Protein AF-A0A1R3H182-F1 (afdb_monomer_lite)

Organism: NCBI:txid93759

Radius of gyration: 32.41 Å; chains: 1; bounding box: 80×57×85 Å

Sequence (193 aa):
MAWTKLRSLFSLLNFQRMLQKRRQEREQQAESGRSREAEIGRHYIKTHGAKVAKDHMHDWIILMLLAVIEVVLFVIHPFYRFVGKDMMTDLKYPMKSNTVPIWSVPMYSVLLPICVFLFVYQRRRDVYDLHHSVLGLLFAVLITAVITDAIKNAVGRPRPDFFWRCFPDGKDVSPVLLRNCKSYMPTFKFLKP

pLDDT: mean 70.29, std 11.52, range [40.84, 92.69]

Secondary structure (DSSP, 8-state):
--HHHHHHHHHHHHHHHHHHHHHHHHHHHHHHHHHHHHHHHHHHHHHHHHHHHHHTHHHHHHHHHHHHHHHHHHHSPPP-----GGGSGGG----PPPSS-TTHHHHHHHHHHHHHHHHHHHHH--HHHHHHHHHHHHHHHHHHHHHHHHHHHHH-PPPTTHHHHH-TT-----TTHHHHHHHHHHHHHTT--

Foldseek 3Di:
DVVVVVVVVVVVVVVVVVVVVVVVVVVVVVVVVVVVVVVVLVVCCPPVVVVVCVVCVVLVVVLVVLVVLLVVLLPDAADDDDDDPVNVVQLQPDDDDDPDDLVVVVVCVVVVVVVVLVVVCVVPVDVVVSVVSVSVVSVVVSVVSSVVSVCCRHVVDDHSPLCCVQCVPPDPDDPVSVVSSSVCRSVCVSVDD

InterPro domains:
  IPR000326 Phosphatidic acid phosphatase type 2/haloperoxidase [PF01569] (134-173)
  IPR036938 Phosphatidic acid phosphatase type 2/haloperoxidase superfamily [SSF48317] (55-171)
  IPR043216 Phosphatidic acid phosphatases-like [PTHR10165] (46-181)

Structure (mmCIF, N/CA/C/O backbone):
data_AF-A0A1R3H182-F1
#
_entry.id   AF-A0A1R3H182-F1
#
loop_
_atom_site.group_PDB
_atom_site.id
_atom_site.type_symbol
_atom_site.label_atom_id
_atom_site.label_alt_id
_atom_site.label_comp_id
_atom_site.label_asym_id
_atom_site.label_entity_id
_atom_site.label_seq_id
_atom_site.pdbx_PDB_ins_code
_atom_site.Cartn_x
_atom_site.Cartn_y
_atom_site.Cartn_z
_atom_site.occupancy
_atom_site.B_iso_or_equiv
_atom_site.auth_seq_id
_atom_site.auth_comp_id
_atom_site.auth_asym_id
_atom_site.auth_atom_id
_atom_site.pdbx_PDB_model_num
ATOM 1 N N . MET A 1 1 ? -55.719 -42.580 48.749 1.00 52.88 1 MET A N 1
ATOM 2 C CA . MET A 1 1 ? -54.303 -42.514 48.302 1.00 52.88 1 MET A CA 1
ATOM 3 C C . MET A 1 1 ? -54.019 -41.523 47.157 1.00 52.88 1 MET A C 1
ATOM 5 O O . MET A 1 1 ? -52.866 -41.396 46.774 1.00 52.88 1 MET A O 1
ATOM 9 N N . ALA A 1 2 ? -54.995 -40.765 46.630 1.00 53.88 2 ALA A N 1
ATOM 10 C CA . ALA A 1 2 ? -54.771 -39.863 45.482 1.00 53.88 2 ALA A CA 1
ATOM 11 C C . ALA A 1 2 ? -54.199 -38.463 45.832 1.00 53.88 2 ALA A C 1
ATOM 13 O O . ALA A 1 2 ? -53.618 -37.797 44.978 1.00 53.88 2 ALA A O 1
ATOM 14 N N . TRP A 1 3 ? -54.314 -38.017 47.088 1.00 44.06 3 TRP A N 1
ATOM 15 C CA . TRP A 1 3 ? -53.999 -36.636 47.495 1.00 44.06 3 TRP A CA 1
ATOM 16 C C . TRP A 1 3 ? -52.503 -36.334 47.694 1.00 44.06 3 TRP A C 1
ATOM 18 O O . TRP A 1 3 ? -52.070 -35.198 47.506 1.00 44.06 3 TRP A O 1
ATOM 28 N N . THR A 1 4 ? -51.681 -37.337 48.008 1.00 54.91 4 THR A N 1
ATOM 29 C CA . THR A 1 4 ? -50.222 -37.168 48.142 1.00 54.91 4 THR A CA 1
ATOM 30 C C . THR A 1 4 ? -49.538 -36.998 46.783 1.00 54.91 4 THR A C 1
ATOM 32 O O . THR A 1 4 ? -48.626 -36.179 46.656 1.00 54.91 4 THR A O 1
ATOM 35 N N . LYS A 1 5 ? -50.032 -37.679 45.737 1.00 54.75 5 LYS A N 1
ATOM 36 C CA . LYS A 1 5 ? -49.560 -37.495 44.353 1.00 54.75 5 LYS A CA 1
ATOM 37 C C . LYS A 1 5 ? -49.910 -36.116 43.787 1.00 54.75 5 LYS A C 1
ATOM 39 O O . LYS A 1 5 ? -49.060 -35.514 43.138 1.00 54.75 5 LYS A O 1
ATOM 44 N N . LEU A 1 6 ? -51.104 -35.581 44.069 1.00 56.97 6 LEU A N 1
ATOM 45 C CA . LEU A 1 6 ? -51.501 -34.244 43.596 1.00 56.97 6 LEU A CA 1
ATOM 46 C C . LEU A 1 6 ? -50.641 -33.126 44.206 1.00 56.97 6 LEU A C 1
ATOM 48 O O . LEU A 1 6 ? -50.222 -32.211 43.501 1.00 56.97 6 LEU A O 1
ATOM 52 N N . ARG A 1 7 ? -50.328 -33.220 45.505 1.00 58.56 7 ARG A N 1
ATOM 53 C CA . ARG A 1 7 ? -49.491 -32.231 46.204 1.00 58.56 7 ARG A CA 1
ATOM 54 C C . ARG A 1 7 ? -48.036 -32.253 45.713 1.00 58.56 7 ARG A C 1
ATOM 56 O O . ARG A 1 7 ? -47.412 -31.201 45.592 1.00 58.56 7 ARG A O 1
ATOM 63 N N . SER A 1 8 ? -47.526 -33.439 45.370 1.00 59.59 8 SER A N 1
ATOM 64 C CA . SER A 1 8 ? -46.201 -33.632 44.760 1.00 59.59 8 SER A CA 1
ATOM 65 C C . SER A 1 8 ? -46.127 -33.073 43.330 1.00 59.59 8 SER A C 1
ATOM 67 O O . SER A 1 8 ? -45.191 -32.342 43.006 1.00 59.59 8 SER A O 1
ATOM 69 N N . LEU A 1 9 ? -47.145 -33.319 42.499 1.00 61.28 9 LEU A N 1
ATOM 70 C CA . LEU A 1 9 ? -47.241 -32.766 41.141 1.00 61.28 9 LEU A CA 1
ATOM 71 C C . LEU A 1 9 ? -47.341 -31.236 41.136 1.00 61.28 9 LEU A C 1
ATOM 73 O O . LEU A 1 9 ? -46.689 -30.584 40.325 1.00 61.28 9 LEU A O 1
ATOM 77 N N . PHE A 1 10 ? -48.096 -30.651 42.069 1.00 60.53 10 PHE A N 1
ATOM 78 C CA . PHE A 1 10 ? -48.215 -29.196 42.198 1.00 60.53 10 PHE A CA 1
ATOM 79 C C . PHE A 1 10 ? -46.894 -28.540 42.642 1.00 60.53 10 PHE A C 1
ATOM 81 O O . PHE A 1 10 ? -46.534 -27.467 42.158 1.00 60.53 10 PHE A O 1
ATOM 88 N N . SER A 1 11 ? -46.129 -29.209 43.513 1.00 62.50 11 SER A N 1
ATOM 89 C CA . SER A 1 11 ? -44.780 -28.779 43.908 1.00 62.50 11 SER A CA 1
ATOM 90 C C . SER A 1 11 ? -43.799 -28.809 42.728 1.00 62.50 11 SER A C 1
ATOM 92 O O . SER A 1 11 ? -43.078 -27.834 42.511 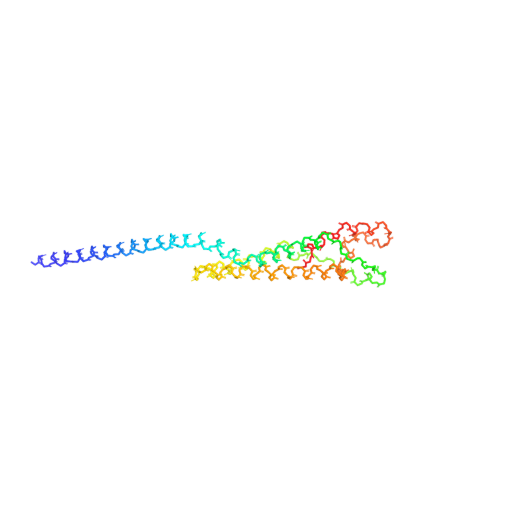1.00 62.50 11 SER A O 1
ATOM 94 N N . LEU A 1 12 ? -43.833 -29.867 41.910 1.00 68.00 12 LEU A N 1
ATOM 95 C CA . LEU A 1 12 ? -42.998 -29.993 40.712 1.00 68.00 12 LEU A CA 1
ATOM 96 C C . LEU A 1 12 ? -43.360 -28.971 39.624 1.00 68.00 12 LEU A C 1
ATOM 98 O O . LEU A 1 12 ? -42.465 -28.360 39.046 1.00 68.00 12 LEU A O 1
ATOM 102 N N . LEU A 1 13 ? -44.649 -28.720 39.385 1.00 72.38 13 LEU A N 1
ATOM 103 C CA . LEU A 1 13 ? -45.116 -27.706 38.429 1.00 72.38 13 LEU A CA 1
ATOM 104 C C . LEU A 1 13 ? -44.719 -26.284 38.846 1.00 72.38 13 LEU A C 1
ATOM 106 O O . LEU A 1 13 ? -44.250 -25.505 38.015 1.00 72.38 13 LEU A O 1
ATOM 110 N N . ASN A 1 14 ? -4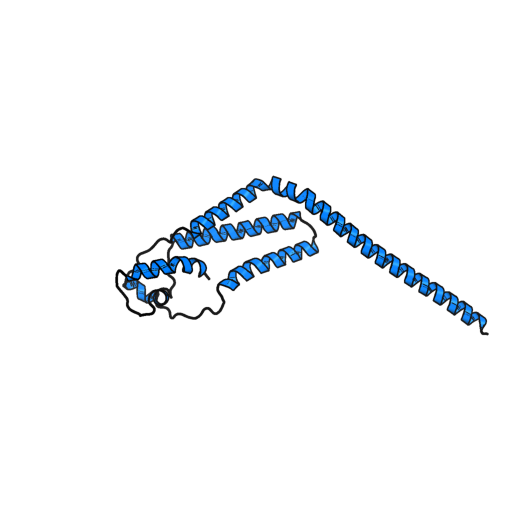4.852 -25.948 40.131 1.00 71.44 14 ASN A N 1
ATOM 111 C CA . ASN A 1 14 ? -44.409 -24.651 40.647 1.00 71.44 14 ASN A CA 1
ATOM 112 C C . ASN A 1 14 ? -42.885 -24.501 40.573 1.00 71.44 14 ASN A C 1
ATOM 114 O O . ASN A 1 14 ? -42.390 -23.425 40.235 1.00 71.44 14 ASN A O 1
ATOM 118 N N . PHE A 1 15 ? -42.138 -25.580 40.816 1.00 71.62 15 PHE A N 1
ATOM 119 C CA . PHE A 1 15 ? -40.684 -25.590 40.686 1.00 71.62 15 PHE A CA 1
ATOM 120 C C . PHE A 1 15 ? -40.229 -25.417 39.230 1.00 71.62 15 PHE A C 1
ATOM 122 O O . PHE A 1 15 ? -39.368 -24.582 38.948 1.00 71.62 15 PHE A O 1
ATOM 129 N N . GLN A 1 16 ? -40.854 -26.120 38.281 1.00 73.19 16 GLN A N 1
ATOM 130 C CA . GLN A 1 16 ? -40.550 -25.972 36.856 1.00 73.19 16 GLN A CA 1
ATOM 131 C C . GLN A 1 16 ? -40.862 -24.566 36.331 1.00 73.19 16 GLN A C 1
ATOM 133 O O . GLN A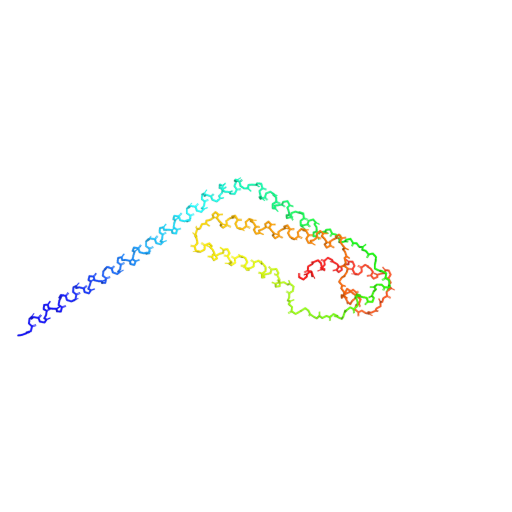 1 16 ? -40.038 -23.991 35.619 1.00 73.19 16 GLN A O 1
ATOM 138 N N . ARG A 1 17 ? -41.986 -23.961 36.742 1.00 75.12 17 ARG A N 1
ATOM 139 C CA . ARG A 1 17 ? -42.305 -22.561 36.404 1.00 75.12 17 ARG A CA 1
ATOM 140 C C . ARG A 1 17 ? -41.260 -21.590 36.941 1.00 75.12 17 ARG A C 1
ATOM 142 O O . ARG A 1 17 ? -40.877 -20.648 36.250 1.00 75.12 17 ARG A O 1
ATOM 149 N N . MET A 1 18 ? -40.760 -21.833 38.151 1.00 78.12 18 MET A N 1
ATOM 150 C CA . MET A 1 18 ? -39.725 -20.993 38.746 1.00 78.12 18 MET A CA 1
ATOM 151 C C . MET A 1 18 ? -38.394 -21.093 37.984 1.00 78.12 18 MET A C 1
ATOM 153 O O . MET A 1 18 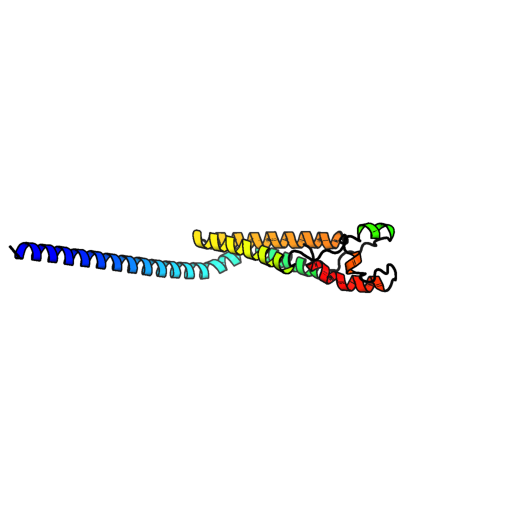? -37.720 -20.084 37.787 1.00 78.12 18 MET A O 1
ATOM 157 N N . LEU A 1 19 ? -38.030 -22.291 37.515 1.00 78.56 19 LEU A N 1
ATOM 158 C CA . LEU A 1 19 ? -36.840 -22.498 36.685 1.00 78.56 19 LEU A CA 1
ATOM 159 C C . LEU A 1 19 ? -36.970 -21.846 35.303 1.00 78.56 19 LEU A C 1
ATOM 161 O O . LEU A 1 19 ? -35.999 -21.261 34.824 1.00 78.56 19 LEU A O 1
ATOM 165 N N . GLN A 1 20 ? -38.155 -21.895 34.687 1.00 79.12 20 GLN A N 1
ATOM 166 C CA . GLN A 1 20 ? -38.413 -21.207 33.419 1.00 79.12 20 GLN A CA 1
ATOM 167 C C . GLN A 1 20 ? -38.326 -19.683 33.571 1.00 79.12 20 GLN A C 1
ATOM 169 O O . GLN A 1 20 ? -37.655 -19.034 32.770 1.00 79.12 20 GLN A O 1
ATOM 174 N N . LYS A 1 21 ? -38.890 -19.123 34.648 1.00 79.81 21 LYS A N 1
ATOM 175 C CA . LYS A 1 21 ? -38.814 -17.684 34.942 1.00 79.81 21 LYS A CA 1
ATOM 176 C C . LYS A 1 21 ? -37.368 -17.196 35.117 1.00 79.81 21 LYS A C 1
ATOM 178 O O . LYS A 1 21 ? -36.963 -16.227 34.485 1.00 79.81 21 LYS A O 1
ATOM 183 N N . ARG A 1 22 ? -36.544 -17.932 35.876 1.00 75.31 22 ARG A N 1
ATOM 184 C CA . ARG A 1 22 ? -35.112 -17.609 36.056 1.00 75.31 22 ARG A CA 1
ATOM 185 C C . ARG A 1 22 ? -34.268 -17.779 34.788 1.00 75.31 22 ARG A C 1
ATOM 187 O O . ARG A 1 22 ? -33.148 -17.269 34.739 1.00 75.31 22 ARG A O 1
ATOM 194 N N . ARG A 1 23 ? -34.723 -18.570 33.808 1.00 77.19 23 ARG A N 1
ATOM 195 C CA . ARG A 1 23 ? -34.044 -18.708 32.510 1.00 77.19 23 ARG A CA 1
ATOM 196 C C . ARG A 1 23 ? -34.328 -17.482 31.638 1.00 77.19 23 ARG A C 1
ATOM 198 O O . ARG A 1 23 ? -33.379 -16.897 31.133 1.00 77.19 23 ARG A O 1
ATOM 205 N N . GLN A 1 24 ? -35.583 -17.032 31.582 1.00 77.25 24 GLN A N 1
ATOM 206 C CA . GLN A 1 24 ? -35.968 -15.810 30.865 1.00 77.25 24 GLN A CA 1
ATOM 207 C C . GLN A 1 24 ? -35.313 -14.549 31.445 1.00 77.25 24 GLN A C 1
ATOM 209 O O . GLN A 1 24 ? -34.801 -13.731 30.691 1.00 77.25 24 GLN A O 1
ATOM 214 N N . GLU A 1 25 ? -35.251 -14.413 32.774 1.00 77.00 25 GLU A N 1
ATOM 215 C CA . GLU A 1 25 ? -34.571 -13.280 33.425 1.00 77.00 25 GLU A CA 1
ATOM 216 C C . GLU A 1 25 ? -33.072 -13.232 33.077 1.00 77.00 25 GLU A C 1
ATOM 218 O O . GLU A 1 25 ? -32.522 -12.156 32.844 1.00 77.00 25 GLU A O 1
ATOM 223 N N . ARG A 1 26 ? -32.417 -14.399 32.962 1.00 70.94 26 ARG A N 1
ATOM 224 C CA . ARG A 1 26 ? -31.012 -14.501 32.539 1.00 70.94 26 ARG A CA 1
ATOM 225 C C . ARG A 1 26 ? -30.810 -14.189 31.058 1.00 70.94 26 ARG A C 1
ATOM 227 O O . ARG A 1 26 ? -29.826 -13.539 30.721 1.00 70.94 26 ARG A O 1
ATOM 234 N N . GLU A 1 27 ? -31.720 -14.626 30.190 1.00 71.69 27 GLU A N 1
ATOM 235 C CA . GLU A 1 27 ? -31.689 -14.310 28.755 1.00 71.69 27 GLU A CA 1
ATOM 236 C C . GLU A 1 27 ? -31.899 -12.804 28.520 1.00 71.69 27 GLU A C 1
ATOM 238 O O . GLU A 1 27 ? -31.108 -12.181 27.815 1.00 71.69 27 GLU A O 1
ATOM 243 N N . GLN A 1 28 ? -32.860 -12.185 29.215 1.00 69.06 28 GLN A N 1
ATOM 244 C CA . GLN A 1 28 ? -33.097 -10.738 29.157 1.00 69.06 28 GLN A CA 1
ATOM 245 C C . GLN A 1 28 ? -31.934 -9.923 29.740 1.00 69.06 28 GLN A C 1
ATOM 247 O O . GLN A 1 28 ? -31.563 -8.892 29.178 1.00 69.06 28 GLN A O 1
ATOM 252 N N . GLN A 1 29 ? -31.310 -10.375 30.835 1.00 70.62 29 GLN A N 1
ATOM 253 C CA . GLN A 1 29 ? -30.104 -9.729 31.369 1.00 70.62 29 GLN A CA 1
ATOM 254 C C . GLN A 1 29 ? -28.909 -9.850 30.420 1.00 70.62 29 GLN A C 1
ATOM 256 O O . GLN A 1 29 ? -28.164 -8.882 30.267 1.00 70.62 29 GLN A O 1
ATOM 261 N N . ALA A 1 30 ? -28.735 -10.996 29.757 1.00 68.38 30 ALA A N 1
ATOM 262 C CA . ALA A 1 30 ? -27.674 -11.183 28.773 1.00 68.38 30 ALA A CA 1
ATOM 263 C C . ALA A 1 30 ? -27.875 -10.290 27.535 1.00 68.38 30 ALA A C 1
ATOM 265 O O . ALA A 1 30 ? -26.916 -9.701 27.032 1.00 68.38 30 ALA A O 1
ATOM 266 N N . GLU A 1 31 ? -29.116 -10.138 27.070 1.00 66.19 31 GLU A N 1
ATOM 267 C CA . GLU A 1 31 ? -29.457 -9.310 25.910 1.00 66.19 31 GLU A CA 1
ATOM 268 C C . GLU A 1 31 ? -29.392 -7.803 26.220 1.00 66.19 31 GLU A C 1
ATOM 270 O O . GLU A 1 31 ? -28.842 -7.021 25.436 1.00 66.19 31 GLU A O 1
ATOM 275 N N . SER A 1 32 ? -29.844 -7.392 27.411 1.00 69.06 32 SER A N 1
ATOM 276 C CA . SER A 1 32 ? -29.708 -6.018 27.913 1.00 69.06 32 SER A CA 1
ATOM 277 C C . SER A 1 32 ? -28.241 -5.634 28.150 1.00 69.06 32 SER A C 1
ATOM 279 O O . SER A 1 32 ? -27.817 -4.543 27.761 1.00 69.06 32 SER A O 1
ATOM 281 N N . GLY A 1 33 ? -27.438 -6.544 28.715 1.00 66.44 33 GLY A N 1
ATOM 282 C CA . GLY A 1 33 ? -25.997 -6.358 28.902 1.00 66.44 33 GLY A CA 1
ATOM 283 C C . GLY A 1 33 ? -25.253 -6.191 27.577 1.00 66.44 33 GLY A C 1
ATOM 284 O O . GLY A 1 33 ? -24.497 -5.235 27.416 1.00 66.44 33 GLY A O 1
ATOM 285 N N . ARG A 1 34 ? -25.544 -7.049 26.589 1.00 66.69 34 ARG A N 1
ATOM 286 C CA . ARG A 1 34 ? -24.949 -6.979 25.244 1.00 66.69 34 ARG A CA 1
ATOM 287 C C . ARG A 1 34 ? -25.328 -5.691 24.503 1.00 66.69 34 ARG A C 1
ATOM 289 O O . ARG A 1 34 ? -24.482 -5.108 23.827 1.00 66.69 34 ARG A O 1
ATOM 296 N N . SER A 1 35 ? -26.570 -5.227 24.650 1.00 61.91 35 SER A N 1
ATOM 297 C CA . SER A 1 35 ? -27.042 -3.977 24.038 1.00 61.91 35 SER A CA 1
ATOM 298 C C . SER A 1 35 ? -26.361 -2.746 24.648 1.00 61.91 35 SER A C 1
ATOM 300 O O . SER A 1 35 ? -25.917 -1.865 23.911 1.00 61.91 35 SER A O 1
ATOM 302 N N . ARG A 1 36 ? -26.192 -2.724 25.978 1.00 66.62 36 ARG A N 1
ATOM 303 C CA . ARG A 1 36 ? -25.476 -1.659 26.699 1.00 66.62 36 ARG A CA 1
ATOM 304 C C . ARG A 1 36 ? -23.978 -1.644 26.392 1.00 66.62 36 ARG A C 1
ATOM 306 O O . ARG A 1 36 ? -23.437 -0.574 26.139 1.00 66.62 36 ARG A O 1
ATOM 313 N N . GLU A 1 37 ? -23.312 -2.799 26.336 1.00 65.94 37 GLU A N 1
ATOM 314 C CA . GLU A 1 37 ? -21.910 -2.891 25.889 1.00 65.94 37 GLU A CA 1
ATOM 315 C C . GLU A 1 37 ? -21.728 -2.354 24.461 1.00 65.94 37 GLU A C 1
ATOM 317 O O . GLU A 1 37 ? -20.781 -1.615 24.193 1.00 65.94 37 GLU A O 1
ATOM 322 N N . ALA A 1 38 ? -22.641 -2.687 23.541 1.00 62.00 38 ALA A N 1
ATOM 323 C CA . ALA A 1 38 ? -22.585 -2.208 22.160 1.00 62.00 38 ALA A CA 1
ATOM 324 C C . ALA A 1 38 ? -22.833 -0.692 22.046 1.00 62.00 38 ALA A C 1
ATOM 326 O O . ALA A 1 38 ? -22.275 -0.024 21.174 1.00 62.00 38 ALA A O 1
ATOM 327 N N . GLU A 1 39 ? -23.674 -0.126 22.909 1.00 61.50 39 GLU A N 1
ATOM 328 C CA . GLU A 1 39 ? -23.928 1.314 22.977 1.00 61.50 39 GLU A CA 1
ATOM 329 C C . GLU A 1 39 ? -22.739 2.085 23.569 1.00 61.50 39 GLU A C 1
ATOM 331 O O . GLU A 1 39 ? -22.267 3.046 22.956 1.00 61.50 39 GLU A O 1
ATOM 336 N N . ILE A 1 40 ? -22.179 1.602 24.684 1.00 64.25 40 ILE A N 1
ATOM 337 C CA . ILE A 1 40 ? -20.988 2.174 25.330 1.00 64.25 40 ILE A CA 1
ATOM 338 C C . ILE A 1 40 ? -19.782 2.107 24.385 1.00 64.25 40 ILE A C 1
ATOM 340 O O . ILE A 1 40 ? -19.091 3.110 24.200 1.00 64.25 40 ILE A O 1
ATOM 344 N N . GLY A 1 41 ? -19.573 0.971 23.711 1.00 59.94 41 GLY A N 1
ATOM 345 C CA . GLY A 1 41 ? -18.519 0.814 22.709 1.00 59.94 41 GLY A CA 1
ATOM 346 C C . GLY A 1 41 ? -18.651 1.816 21.559 1.00 59.94 41 GLY A C 1
ATOM 347 O O . GLY A 1 41 ? -17.680 2.485 21.212 1.00 59.94 41 GLY A O 1
ATOM 348 N N . ARG A 1 42 ? -19.859 2.008 21.009 1.00 57.69 42 ARG A N 1
ATOM 349 C CA . ARG A 1 42 ? -20.108 2.987 19.931 1.00 57.69 42 ARG A CA 1
ATOM 350 C C . ARG A 1 42 ? -19.840 4.432 20.357 1.00 57.69 42 ARG A C 1
ATOM 352 O O . ARG A 1 42 ? -19.279 5.194 19.568 1.00 57.69 42 ARG A O 1
ATOM 359 N N . HIS A 1 43 ? -20.221 4.814 21.577 1.00 55.56 43 HIS A N 1
ATOM 360 C CA . HIS A 1 43 ? -20.009 6.173 22.083 1.00 55.56 43 HIS A CA 1
ATOM 361 C C . HIS A 1 43 ? -18.527 6.454 22.398 1.00 55.56 43 HIS A C 1
ATOM 363 O O . HIS A 1 43 ? -18.014 7.538 22.099 1.00 55.56 43 HIS A O 1
ATOM 369 N N . TYR A 1 44 ? -17.813 5.452 22.920 1.00 56.44 44 TYR A N 1
ATOM 370 C CA . TYR A 1 44 ? -16.377 5.535 23.191 1.00 56.44 44 TYR A CA 1
ATOM 371 C C . TYR A 1 44 ? -15.551 5.633 21.892 1.00 56.44 44 TYR A C 1
ATOM 373 O O . TYR A 1 44 ? -14.672 6.486 21.778 1.00 56.44 44 TYR A O 1
ATOM 381 N N . ILE A 1 45 ? -15.905 4.859 20.856 1.00 57.56 45 ILE A N 1
ATOM 382 C CA . ILE A 1 45 ? -15.251 4.888 19.531 1.00 57.56 45 ILE A CA 1
ATOM 383 C C . ILE A 1 45 ? -15.358 6.272 18.863 1.00 57.56 45 ILE A C 1
ATOM 385 O O . ILE A 1 45 ? -14.375 6.777 18.318 1.00 57.56 45 ILE A O 1
ATOM 389 N N . LYS A 1 46 ? -16.539 6.906 18.904 1.00 57.06 46 LYS A N 1
ATOM 390 C CA . LYS A 1 46 ? -16.810 8.152 18.161 1.00 57.06 46 LYS A CA 1
ATOM 391 C C . LYS A 1 46 ? -16.074 9.374 18.707 1.00 57.06 46 LYS A C 1
ATOM 393 O O . LYS A 1 46 ? -15.631 10.216 17.934 1.00 57.06 46 LYS A O 1
ATOM 398 N N . THR A 1 47 ? -15.970 9.488 20.027 1.00 55.97 47 THR A N 1
ATOM 399 C CA . THR A 1 47 ? -15.419 10.685 20.683 1.00 55.97 47 THR A CA 1
ATOM 400 C C . THR A 1 47 ? -13.903 10.608 20.867 1.00 55.97 47 THR A C 1
ATOM 402 O O . THR A 1 47 ? -13.228 11.636 20.826 1.00 55.97 47 THR A O 1
ATOM 405 N N . HIS A 1 48 ? -13.342 9.400 20.995 1.00 59.75 48 HIS A N 1
ATOM 406 C CA . HIS A 1 48 ? -11.917 9.213 21.268 1.00 59.75 48 HIS A CA 1
ATOM 407 C C . HIS A 1 48 ? -11.049 9.056 20.005 1.00 59.75 48 HIS A C 1
ATOM 409 O O . HIS A 1 48 ? -9.879 9.447 20.023 1.00 59.75 48 HIS A O 1
ATOM 415 N N . GLY A 1 49 ? -11.609 8.556 18.893 1.00 59.53 49 GLY A N 1
ATOM 416 C CA . GLY A 1 49 ? -10.873 8.351 17.635 1.00 59.53 49 GLY A CA 1
ATOM 417 C C . GLY A 1 49 ? -10.361 9.646 16.993 1.00 59.53 49 GLY A C 1
ATOM 418 O O . GLY A 1 49 ? -9.231 9.696 16.516 1.00 59.53 49 GLY A O 1
ATOM 419 N N . ALA A 1 50 ? -11.144 10.729 17.059 1.00 61.16 50 ALA A N 1
ATOM 420 C CA . ALA A 1 50 ? -10.734 12.040 16.545 1.00 61.16 50 ALA A CA 1
ATOM 421 C C . ALA A 1 50 ? -9.572 12.658 17.345 1.00 61.16 50 ALA A C 1
ATOM 423 O O . ALA A 1 50 ? -8.757 13.394 16.792 1.00 61.16 50 ALA A O 1
ATOM 424 N N . LYS A 1 51 ? -9.474 12.341 18.643 1.00 62.66 51 LYS A N 1
ATOM 425 C CA . LYS A 1 51 ? -8.400 12.822 19.522 1.00 62.66 51 LYS A CA 1
ATOM 426 C C . LYS A 1 51 ? -7.085 12.082 19.245 1.00 62.66 51 LYS A C 1
ATOM 428 O O . LYS A 1 51 ? -6.053 12.722 19.110 1.00 62.66 51 LYS A O 1
ATOM 433 N N . VAL A 1 52 ? -7.155 10.763 19.033 1.00 64.50 52 VAL A N 1
ATOM 434 C CA . VAL A 1 52 ? -6.005 9.922 18.641 1.00 64.50 52 VAL A CA 1
ATOM 435 C C . VAL A 1 52 ? -5.461 10.306 17.261 1.00 64.50 52 VAL A C 1
ATOM 437 O O . VAL A 1 52 ? -4.252 10.447 17.098 1.00 64.50 52 VAL A O 1
ATOM 440 N N . ALA A 1 53 ? -6.340 10.552 16.282 1.00 62.47 53 ALA A N 1
ATOM 441 C CA . ALA A 1 53 ? -5.923 10.995 14.949 1.00 62.47 53 ALA A CA 1
ATOM 442 C C . ALA A 1 53 ? -5.195 12.352 14.976 1.00 62.47 53 ALA A C 1
ATOM 444 O O . ALA A 1 53 ? -4.285 12.582 14.182 1.00 62.47 53 ALA A O 1
ATOM 445 N N . LYS A 1 54 ? -5.572 13.240 15.905 1.00 66.38 54 LYS A N 1
ATOM 446 C CA . LYS A 1 54 ? -4.930 14.547 16.083 1.00 66.38 54 LYS A CA 1
ATOM 447 C C . LYS A 1 54 ? -3.535 14.427 16.711 1.00 66.38 54 LYS A C 1
ATOM 449 O O . LYS A 1 54 ? -2.634 15.147 16.293 1.00 66.38 54 LYS A O 1
ATOM 454 N N . ASP A 1 55 ? -3.347 13.505 17.654 1.00 67.75 55 ASP A N 1
ATOM 455 C CA . ASP A 1 55 ? -2.042 13.266 18.289 1.00 67.75 55 ASP A CA 1
ATOM 456 C C . ASP A 1 55 ? -1.030 12.624 17.317 1.00 67.75 55 ASP A C 1
ATOM 458 O O . ASP A 1 55 ? 0.154 12.943 17.367 1.00 67.75 55 ASP A O 1
ATOM 462 N N . HIS A 1 56 ? -1.486 11.787 16.375 1.00 74.81 56 HIS A N 1
ATOM 463 C CA . HIS A 1 56 ? -0.643 11.125 15.358 1.00 74.81 56 HIS A CA 1
ATOM 464 C C . HIS A 1 56 ? -0.592 11.855 14.005 1.00 74.81 56 HIS A C 1
ATOM 466 O O . HIS A 1 56 ? -0.303 11.262 12.966 1.00 74.81 56 HIS A O 1
ATOM 472 N N . MET A 1 57 ? -0.851 13.163 13.987 1.00 76.31 57 MET A N 1
ATOM 473 C CA . MET A 1 57 ? -0.867 13.960 12.755 1.00 76.31 57 MET A CA 1
ATOM 474 C C . MET A 1 57 ? 0.442 13.852 11.945 1.00 76.31 57 MET A C 1
ATOM 476 O O . MET A 1 57 ? 0.397 13.848 10.718 1.00 76.31 57 MET A O 1
ATOM 480 N N . HIS A 1 58 ? 1.594 13.711 12.609 1.00 81.81 58 HIS A N 1
ATOM 481 C CA . HIS A 1 58 ? 2.898 13.557 11.950 1.00 81.81 58 HIS A CA 1
ATOM 482 C C . HIS A 1 58 ? 3.001 12.254 11.147 1.00 81.81 58 HIS A C 1
ATOM 484 O O . HIS A 1 58 ? 3.437 12.284 9.999 1.00 81.81 58 HIS A O 1
ATOM 490 N N . ASP A 1 59 ? 2.527 11.136 11.696 1.00 84.25 59 ASP A N 1
ATOM 491 C CA . ASP A 1 59 ? 2.563 9.837 11.016 1.00 84.25 59 ASP A CA 1
ATOM 492 C C . ASP A 1 59 ? 1.665 9.841 9.777 1.00 84.25 59 ASP A C 1
ATOM 494 O O . ASP A 1 59 ? 2.049 9.346 8.719 1.00 84.25 59 ASP A O 1
ATOM 498 N N . TRP A 1 60 ? 0.504 10.497 9.860 1.00 84.75 60 TRP A N 1
ATOM 499 C CA . TRP A 1 60 ? -0.375 10.705 8.708 1.00 84.75 60 TRP A CA 1
ATOM 500 C C . TRP A 1 60 ? 0.249 11.601 7.633 1.00 84.75 60 TRP A C 1
ATOM 502 O O . TRP A 1 60 ? 0.092 11.323 6.443 1.00 84.75 60 TRP A O 1
ATOM 512 N N . ILE A 1 61 ? 0.986 12.645 8.024 1.00 88.75 61 ILE A N 1
ATOM 513 C CA . ILE A 1 61 ? 1.734 13.491 7.082 1.00 88.75 61 ILE A CA 1
ATOM 514 C C . ILE A 1 61 ? 2.815 12.668 6.372 1.00 88.75 61 ILE A C 1
ATOM 516 O O . ILE A 1 61 ? 2.943 12.760 5.151 1.00 88.75 61 ILE A O 1
ATOM 520 N N . ILE A 1 62 ? 3.557 11.830 7.102 1.00 90.12 62 ILE A N 1
ATOM 521 C CA . ILE A 1 62 ? 4.586 10.959 6.517 1.00 90.12 62 ILE A CA 1
ATOM 522 C C . ILE A 1 62 ? 3.953 9.928 5.571 1.00 90.12 62 ILE A C 1
ATOM 524 O O . ILE A 1 62 ? 4.473 9.705 4.479 1.00 90.12 62 ILE A O 1
ATOM 528 N N . LEU A 1 63 ? 2.809 9.339 5.935 1.00 88.94 63 LEU A N 1
ATOM 529 C CA . LEU A 1 63 ? 2.065 8.422 5.063 1.00 88.94 63 LEU A CA 1
ATOM 530 C C . LEU A 1 63 ? 1.612 9.105 3.768 1.00 88.94 63 LEU A C 1
ATOM 532 O O . LEU A 1 63 ? 1.788 8.544 2.686 1.00 88.94 63 LEU A O 1
ATOM 536 N N . MET A 1 64 ? 1.079 10.325 3.859 1.00 89.88 64 MET A N 1
ATOM 537 C CA . MET A 1 64 ? 0.706 11.114 2.683 1.00 89.88 64 MET A CA 1
ATOM 538 C C . MET A 1 64 ? 1.919 11.440 1.811 1.00 89.88 64 MET A C 1
ATOM 540 O O . MET A 1 64 ? 1.841 11.324 0.590 1.00 89.88 64 MET A O 1
ATOM 544 N N . LEU A 1 65 ? 3.052 11.795 2.419 1.00 92.62 65 LEU A N 1
ATOM 545 C CA . LEU A 1 65 ? 4.294 12.055 1.696 1.00 92.62 65 LEU A CA 1
ATOM 546 C C . LEU A 1 65 ? 4.791 10.804 0.954 1.00 92.62 65 LEU A C 1
ATOM 548 O O . LEU A 1 65 ? 5.110 10.888 -0.230 1.00 92.62 65 LEU A O 1
ATOM 552 N N . LEU A 1 66 ? 4.809 9.642 1.615 1.00 91.38 66 LEU A N 1
ATOM 553 C CA . LEU A 1 66 ? 5.172 8.361 1.000 1.00 91.38 66 LEU A CA 1
ATOM 554 C C . LEU A 1 66 ? 4.241 8.008 -0.165 1.00 91.38 66 LEU A C 1
ATOM 556 O O . LEU A 1 66 ? 4.715 7.599 -1.221 1.00 91.38 66 LEU A O 1
ATOM 560 N N . ALA A 1 67 ? 2.933 8.218 -0.006 1.00 89.69 67 ALA A N 1
ATOM 561 C CA . ALA A 1 67 ? 1.962 7.985 -1.070 1.00 89.69 67 ALA A CA 1
ATOM 562 C C . ALA A 1 67 ? 2.186 8.914 -2.275 1.00 89.69 67 ALA A C 1
ATOM 564 O O . ALA A 1 67 ? 2.109 8.470 -3.419 1.00 89.69 67 ALA A O 1
ATOM 565 N N . VAL A 1 68 ? 2.511 10.191 -2.045 1.00 92.69 68 VAL A N 1
ATOM 566 C CA . VAL A 1 68 ? 2.859 11.126 -3.127 1.00 92.69 68 VAL A CA 1
ATOM 567 C C . VAL A 1 68 ? 4.129 10.676 -3.848 1.00 92.69 68 VAL A C 1
ATOM 569 O O . VAL A 1 68 ? 4.154 10.678 -5.078 1.00 92.69 68 VAL A O 1
ATOM 572 N N . ILE A 1 69 ? 5.161 10.249 -3.113 1.00 90.94 69 ILE A N 1
ATOM 573 C CA . ILE A 1 69 ? 6.394 9.710 -3.706 1.00 90.94 69 ILE A CA 1
ATOM 574 C C . ILE A 1 69 ? 6.082 8.485 -4.569 1.00 90.94 69 ILE A C 1
ATOM 576 O O . ILE A 1 69 ? 6.577 8.404 -5.690 1.00 90.94 69 ILE A O 1
ATOM 580 N N . GLU A 1 70 ? 5.231 7.576 -4.097 1.00 88.06 70 GLU A N 1
ATOM 581 C CA . GLU A 1 70 ? 4.806 6.403 -4.864 1.00 88.06 70 GLU A CA 1
ATOM 582 C C . GLU A 1 70 ? 4.099 6.800 -6.166 1.00 88.06 70 GLU A C 1
ATOM 584 O O . GLU A 1 70 ? 4.440 6.306 -7.238 1.00 88.06 70 GLU A O 1
ATOM 589 N N . VAL A 1 71 ? 3.169 7.760 -6.114 1.00 87.62 71 VAL A N 1
ATOM 590 C CA . VAL A 1 71 ? 2.485 8.272 -7.314 1.00 87.62 71 VAL A CA 1
ATOM 591 C C . VAL A 1 71 ? 3.481 8.906 -8.289 1.00 87.62 71 VAL A C 1
ATOM 593 O O . VAL A 1 71 ? 3.407 8.677 -9.497 1.00 87.62 71 VAL A O 1
ATOM 596 N N . VAL A 1 72 ? 4.451 9.668 -7.788 1.00 88.19 72 VAL A N 1
ATOM 597 C CA . VAL A 1 72 ? 5.505 10.263 -8.619 1.00 88.19 72 VAL A CA 1
ATOM 598 C C . VAL A 1 72 ? 6.373 9.172 -9.256 1.00 88.19 72 VAL A C 1
ATOM 600 O O . VAL A 1 72 ? 6.589 9.190 -10.469 1.00 88.19 72 VAL A O 1
ATOM 603 N N . LEU A 1 73 ? 6.816 8.179 -8.480 1.00 85.06 73 LEU A N 1
ATOM 604 C CA . LEU A 1 73 ? 7.576 7.025 -8.973 1.00 85.06 73 LEU A CA 1
ATOM 605 C C . LEU A 1 73 ? 6.778 6.191 -9.975 1.00 85.06 73 LEU A C 1
ATOM 607 O O . LEU A 1 73 ? 7.363 5.612 -10.897 1.00 85.06 73 LEU A O 1
ATOM 611 N N . PHE A 1 74 ? 5.457 6.151 -9.840 1.00 81.62 74 PHE A N 1
ATOM 612 C CA . PHE A 1 74 ? 4.559 5.483 -10.765 1.00 81.62 74 PHE A CA 1
ATOM 613 C C . PHE A 1 74 ? 4.491 6.209 -12.118 1.00 81.62 74 PHE A C 1
ATOM 615 O O . PHE A 1 74 ? 4.572 5.556 -13.163 1.00 81.62 74 PHE A O 1
ATOM 622 N N . VAL A 1 75 ? 4.458 7.544 -12.123 1.00 78.88 75 VAL A N 1
ATOM 623 C CA . VAL A 1 75 ? 4.430 8.358 -13.353 1.00 78.88 75 VAL A CA 1
ATOM 624 C C . VAL A 1 75 ? 5.795 8.410 -14.056 1.00 78.88 75 VAL A C 1
ATOM 626 O O . VAL A 1 75 ? 5.851 8.413 -15.286 1.00 78.88 75 VAL A O 1
ATOM 629 N N . ILE A 1 76 ? 6.908 8.405 -13.315 1.00 79.31 76 ILE A N 1
ATOM 630 C CA . ILE A 1 76 ? 8.260 8.490 -13.896 1.00 79.31 76 ILE A CA 1
ATOM 631 C C . ILE A 1 76 ? 8.575 7.257 -14.757 1.00 79.31 76 ILE A C 1
ATOM 633 O O . ILE A 1 76 ? 8.472 6.120 -14.303 1.00 79.31 76 ILE A O 1
ATOM 637 N N . HIS A 1 77 ? 9.015 7.454 -16.001 1.00 66.56 77 HIS A N 1
ATOM 638 C CA . HIS A 1 77 ? 9.467 6.347 -16.850 1.00 66.56 77 HIS A CA 1
ATOM 639 C C . HIS A 1 77 ? 10.766 5.711 -16.312 1.00 66.56 77 HIS A C 1
ATOM 641 O O . HIS A 1 77 ? 11.645 6.440 -15.852 1.00 66.56 77 HIS A O 1
ATOM 647 N N . PRO A 1 78 ? 10.916 4.373 -16.384 1.00 69.56 78 PRO A N 1
ATOM 648 C CA . PRO A 1 78 ? 12.113 3.692 -15.891 1.00 69.56 78 PRO A CA 1
ATOM 649 C C . PRO A 1 78 ? 13.366 4.126 -16.664 1.00 69.56 78 PRO A C 1
ATOM 651 O O . PRO A 1 78 ? 13.281 4.504 -17.835 1.00 69.56 78 PRO A O 1
ATOM 654 N N . PHE A 1 79 ? 14.536 4.043 -16.024 1.00 66.38 79 PHE A N 1
ATOM 655 C CA . PHE A 1 79 ? 15.811 4.335 -16.671 1.00 66.38 79 PHE A CA 1
ATOM 656 C C . PHE A 1 79 ? 16.083 3.318 -17.790 1.00 66.38 79 PHE A C 1
ATOM 658 O O . PHE A 1 79 ? 16.106 2.106 -17.565 1.00 66.38 79 PHE A O 1
ATOM 665 N N . TYR A 1 80 ? 16.275 3.810 -19.015 1.00 61.56 80 TYR A N 1
ATOM 666 C CA . TYR A 1 80 ? 16.505 2.965 -20.183 1.00 61.56 80 TYR A CA 1
ATOM 667 C C . TYR A 1 80 ? 17.994 2.648 -20.307 1.00 61.56 80 TYR A C 1
ATOM 669 O O . TYR A 1 80 ? 18.795 3.504 -20.678 1.00 61.56 80 TYR A O 1
ATOM 677 N N . ARG A 1 81 ? 18.360 1.394 -20.040 1.00 63.88 81 ARG A N 1
ATOM 678 C CA . ARG A 1 81 ? 19.680 0.861 -20.383 1.00 63.88 81 ARG A CA 1
ATOM 679 C C . ARG A 1 81 ? 19.649 0.306 -21.806 1.00 63.88 81 ARG A C 1
ATOM 681 O O . ARG A 1 81 ? 18.783 -0.502 -22.133 1.00 63.88 81 ARG A O 1
ATOM 688 N N . PHE A 1 82 ? 20.606 0.710 -22.639 1.00 60.75 82 PHE A N 1
ATOM 689 C CA . PHE A 1 82 ? 20.785 0.120 -23.966 1.00 60.75 82 PHE A CA 1
ATOM 690 C C . PHE A 1 82 ? 21.154 -1.364 -23.830 1.00 60.75 82 PHE A C 1
ATOM 692 O O . PHE A 1 82 ? 22.130 -1.710 -23.163 1.00 60.75 82 PHE A O 1
ATOM 699 N N . VAL A 1 83 ? 20.348 -2.235 -24.439 1.00 62.59 83 VAL A N 1
ATOM 700 C CA . VAL A 1 83 ? 20.603 -3.678 -24.527 1.00 62.59 83 VAL A CA 1
ATOM 701 C C . VAL A 1 83 ? 21.261 -3.944 -25.879 1.00 62.59 83 VAL A C 1
ATOM 703 O O . VAL A 1 83 ? 20.646 -3.700 -26.918 1.00 62.59 83 VAL A O 1
ATOM 706 N N . GLY A 1 84 ? 22.521 -4.383 -25.861 1.00 59.78 84 GLY A N 1
ATOM 707 C CA . GLY A 1 84 ? 23.266 -4.772 -27.060 1.00 59.78 84 GLY A CA 1
ATOM 708 C C . GLY A 1 84 ? 22.750 -6.083 -27.664 1.00 59.78 84 GLY A C 1
ATOM 709 O O . GLY A 1 84 ? 22.116 -6.885 -26.974 1.00 59.78 84 GLY A O 1
ATOM 710 N N . LYS A 1 85 ? 23.010 -6.298 -28.962 1.00 61.59 85 LYS A N 1
ATOM 711 C CA . LYS A 1 85 ? 22.606 -7.513 -29.705 1.00 61.59 85 LYS A CA 1
ATOM 712 C C . LYS A 1 85 ? 23.152 -8.805 -29.094 1.00 61.59 85 LYS A C 1
ATOM 714 O O . LYS A 1 85 ? 22.494 -9.836 -29.144 1.00 61.59 85 LYS A O 1
ATOM 719 N N . ASP A 1 86 ? 24.331 -8.722 -28.500 1.00 60.22 86 ASP A N 1
ATOM 720 C CA . ASP A 1 86 ? 25.043 -9.779 -27.788 1.00 60.22 86 ASP A CA 1
ATOM 721 C C . ASP A 1 86 ? 24.338 -10.234 -26.499 1.00 60.22 86 ASP A C 1
ATOM 723 O O . ASP A 1 86 ? 24.481 -11.387 -26.111 1.00 60.22 86 ASP A O 1
ATOM 727 N N . MET A 1 87 ? 23.516 -9.380 -25.874 1.00 60.53 87 MET A N 1
ATOM 728 C CA . MET A 1 87 ? 22.746 -9.722 -24.667 1.00 60.53 87 MET A CA 1
ATOM 729 C C . MET A 1 87 ? 21.283 -10.106 -24.955 1.00 60.53 87 MET A C 1
ATOM 731 O O . MET A 1 87 ? 20.516 -10.369 -24.028 1.00 60.53 87 MET A O 1
ATOM 735 N N . MET A 1 88 ? 20.859 -10.125 -26.227 1.00 63.94 88 MET A N 1
ATOM 736 C CA . MET A 1 88 ? 19.472 -10.448 -26.603 1.00 63.94 88 MET A CA 1
ATOM 737 C C . MET A 1 88 ? 19.161 -11.949 -26.497 1.00 63.94 88 MET A C 1
ATOM 739 O O . MET A 1 88 ? 17.996 -12.311 -26.332 1.00 63.94 88 MET A O 1
ATOM 743 N N . THR A 1 89 ? 20.173 -12.822 -26.542 1.00 64.25 89 THR A N 1
ATOM 744 C CA . THR A 1 89 ? 20.012 -14.280 -26.396 1.00 64.25 89 THR A CA 1
ATOM 745 C C . THR A 1 89 ? 19.522 -14.675 -25.003 1.00 64.25 89 THR A C 1
ATOM 747 O O . THR A 1 89 ? 18.635 -15.518 -24.891 1.00 64.25 89 THR A O 1
ATOM 750 N N . ASP A 1 90 ? 20.005 -14.000 -23.955 1.00 66.06 90 ASP A N 1
ATOM 751 C CA . ASP A 1 90 ? 19.618 -14.253 -22.557 1.00 66.06 90 ASP A CA 1
ATOM 752 C C . ASP A 1 90 ? 18.199 -13.756 -22.218 1.00 66.06 90 ASP A C 1
ATOM 754 O O . ASP A 1 90 ? 17.644 -14.087 -21.169 1.00 66.06 90 ASP A O 1
ATOM 758 N N . LEU A 1 91 ? 17.595 -12.957 -23.106 1.00 67.62 91 LEU A N 1
ATOM 759 C CA . LEU A 1 91 ? 16.272 -12.341 -22.943 1.00 67.62 91 LEU A CA 1
ATOM 760 C C . LEU A 1 91 ? 15.184 -13.006 -23.808 1.00 67.62 91 LEU A C 1
ATOM 762 O O . LEU A 1 91 ? 14.100 -12.435 -23.986 1.00 67.62 91 LEU A O 1
ATOM 766 N N . LYS A 1 92 ? 15.474 -14.193 -24.361 1.00 70.88 92 LYS A N 1
ATOM 767 C CA . LYS A 1 92 ? 14.585 -14.965 -25.245 1.00 70.88 92 LYS A CA 1
ATOM 768 C C . LYS A 1 92 ? 13.965 -16.190 -24.557 1.00 70.88 92 LYS A C 1
ATOM 770 O O . LYS A 1 92 ? 13.583 -17.142 -25.242 1.00 70.88 92 LYS A O 1
ATOM 775 N N . TYR A 1 93 ? 13.837 -16.182 -23.227 1.00 73.88 93 TYR A N 1
ATOM 776 C CA . TYR A 1 93 ? 13.158 -17.277 -22.529 1.00 73.88 93 TYR A CA 1
ATOM 777 C C . TYR A 1 93 ? 11.726 -17.461 -23.068 1.00 73.88 93 TYR A C 1
ATOM 779 O O . TYR A 1 93 ? 11.066 -16.482 -23.431 1.00 73.88 93 TYR A O 1
ATOM 787 N N . PRO A 1 94 ? 11.263 -18.716 -23.231 1.00 74.19 94 PRO A N 1
ATOM 788 C CA . PRO A 1 94 ? 9.969 -19.000 -23.838 1.00 74.19 94 PRO A CA 1
ATOM 789 C C . PRO A 1 94 ? 8.836 -18.458 -22.963 1.00 74.19 94 PRO A C 1
ATOM 791 O O . PRO A 1 94 ? 8.740 -18.799 -21.783 1.00 74.19 94 PRO A O 1
ATOM 794 N N . MET A 1 95 ? 7.942 -17.655 -23.552 1.00 66.19 95 MET A N 1
ATOM 795 C CA . MET A 1 95 ? 6.820 -17.087 -22.804 1.00 66.19 95 MET A CA 1
ATOM 796 C C . MET A 1 95 ? 5.878 -18.179 -22.316 1.00 66.19 95 MET A C 1
ATOM 798 O O . MET A 1 95 ? 5.201 -18.842 -23.101 1.00 66.19 95 MET A O 1
ATOM 802 N N . LYS A 1 96 ? 5.789 -18.310 -20.994 1.00 73.81 96 LYS A N 1
ATOM 803 C CA . LYS A 1 96 ? 4.769 -19.113 -20.330 1.00 73.81 96 LYS A CA 1
ATOM 804 C C . LYS A 1 96 ? 3.572 -18.232 -19.977 1.00 73.81 96 LYS A C 1
ATOM 806 O O . LYS A 1 96 ? 3.734 -17.082 -19.567 1.00 73.81 96 LYS A O 1
ATOM 811 N N . SER A 1 97 ? 2.364 -18.768 -20.119 1.00 69.50 97 SER A N 1
ATOM 812 C CA . SER A 1 97 ? 1.154 -18.124 -19.605 1.00 69.50 97 SER A CA 1
ATOM 813 C C . SER A 1 97 ? 1.227 -18.003 -18.080 1.00 69.50 97 SER A C 1
ATOM 815 O O . SER A 1 97 ? 1.704 -18.919 -17.409 1.00 69.50 97 SER A O 1
ATOM 817 N N . ASN A 1 98 ? 0.742 -16.890 -17.526 1.00 66.94 98 ASN A N 1
ATOM 818 C CA . ASN A 1 98 ? 0.736 -16.676 -16.079 1.00 66.94 98 ASN A CA 1
ATOM 819 C C . ASN A 1 98 ? -0.177 -17.707 -15.394 1.00 66.94 98 ASN A C 1
ATOM 821 O O . ASN A 1 98 ? -1.375 -17.739 -15.664 1.00 66.94 98 ASN A O 1
ATOM 825 N N . THR A 1 99 ? 0.381 -18.524 -14.496 1.00 75.19 99 THR A N 1
ATOM 826 C CA . THR A 1 99 ? -0.373 -19.507 -13.692 1.00 75.19 99 THR A CA 1
ATOM 827 C C . THR A 1 99 ? -1.303 -18.834 -12.677 1.00 75.19 99 THR A C 1
ATOM 829 O O . THR A 1 99 ? -2.335 -19.392 -12.320 1.00 75.19 99 THR A O 1
ATOM 832 N N . VAL A 1 100 ? -0.951 -17.627 -12.225 1.00 73.31 100 VAL A N 1
ATOM 833 C CA . VAL A 1 100 ? -1.748 -16.813 -11.299 1.00 73.31 100 VAL A CA 1
ATOM 834 C C . VAL A 1 100 ? -2.075 -15.460 -11.936 1.00 73.31 100 VAL A C 1
ATOM 836 O O . VAL A 1 100 ? -1.200 -14.856 -12.567 1.00 73.31 100 VAL A O 1
ATOM 839 N N . PRO A 1 101 ? -3.320 -14.968 -11.819 1.00 77.38 101 PRO A N 1
ATOM 840 C CA . PRO A 1 101 ? -3.689 -13.679 -12.378 1.00 77.38 101 PRO A CA 1
ATOM 841 C C . PRO A 1 101 ? -2.992 -12.556 -11.604 1.00 77.38 101 PRO A C 1
ATOM 843 O O . PRO A 1 101 ? -3.006 -12.517 -10.380 1.00 77.38 101 PRO A O 1
ATOM 846 N N . ILE A 1 102 ? -2.416 -11.593 -12.319 1.00 72.19 102 ILE A N 1
ATOM 847 C CA . ILE A 1 102 ? -1.667 -10.471 -11.720 1.00 72.19 102 ILE A CA 1
ATOM 848 C C . ILE A 1 102 ? -2.521 -9.676 -10.718 1.00 72.19 102 ILE A C 1
ATOM 850 O O . ILE A 1 102 ? -2.019 -9.190 -9.712 1.00 72.19 102 ILE A O 1
ATOM 854 N N . TRP A 1 103 ? -3.835 -9.622 -10.939 1.00 70.06 103 TRP A N 1
ATOM 855 C CA . TRP A 1 103 ? -4.793 -8.966 -10.050 1.00 70.06 103 TRP A CA 1
ATOM 856 C C . TRP A 1 103 ? -5.020 -9.696 -8.719 1.00 70.06 103 TRP A C 1
ATOM 858 O O . TRP A 1 103 ? -5.447 -9.061 -7.759 1.00 70.06 103 TRP A O 1
ATOM 868 N N . SER A 1 104 ? -4.742 -11.003 -8.616 1.00 77.62 104 SER A N 1
ATOM 869 C CA . SER A 1 104 ? -4.974 -11.730 -7.360 1.00 77.62 104 SER A CA 1
ATOM 870 C C . SER A 1 104 ? -3.930 -11.420 -6.298 1.00 77.62 104 SER A C 1
ATOM 872 O O . SER A 1 104 ? -4.241 -11.457 -5.112 1.00 77.62 104 SER A O 1
ATOM 874 N N . VAL A 1 105 ? -2.702 -11.101 -6.705 1.00 76.19 105 VAL A N 1
ATOM 875 C CA . VAL A 1 105 ? -1.597 -10.811 -5.782 1.00 76.19 105 VAL A CA 1
ATOM 876 C C . VAL A 1 105 ? -1.922 -9.626 -4.855 1.00 76.19 105 VAL A C 1
ATOM 878 O O . VAL A 1 105 ? -1.894 -9.825 -3.638 1.00 76.19 105 VAL A O 1
ATOM 881 N N . PRO A 1 106 ? -2.325 -8.438 -5.359 1.00 71.31 106 PRO A N 1
ATOM 882 C CA . PRO A 1 106 ? -2.725 -7.324 -4.498 1.00 71.31 106 PRO A CA 1
ATOM 883 C C . PRO A 1 106 ? -4.027 -7.586 -3.726 1.00 71.31 106 PRO A C 1
ATOM 885 O O . PRO A 1 106 ? -4.207 -7.062 -2.631 1.00 71.31 106 PRO A O 1
ATOM 888 N N . MET A 1 107 ? -4.936 -8.414 -4.253 1.00 75.06 107 MET A N 1
ATOM 889 C CA . MET A 1 107 ? -6.158 -8.779 -3.528 1.00 75.06 107 MET A CA 1
ATOM 890 C C . MET A 1 107 ? -5.838 -9.600 -2.276 1.00 75.06 107 MET A C 1
ATOM 892 O O . MET A 1 107 ? -6.295 -9.256 -1.190 1.00 75.06 107 MET A O 1
ATOM 896 N N . TYR A 1 108 ? -5.017 -10.649 -2.392 1.00 79.44 108 TYR A N 1
ATOM 897 C CA . TYR A 1 108 ? -4.645 -11.471 -1.239 1.00 79.44 108 TYR A CA 1
ATOM 898 C C . TYR A 1 108 ? -3.735 -10.733 -0.257 1.00 79.44 108 TYR A C 1
ATOM 900 O O . TYR A 1 108 ? -3.907 -10.905 0.949 1.00 79.44 108 TYR A O 1
ATOM 908 N N . SER A 1 109 ? -2.811 -9.896 -0.743 1.00 74.75 109 SER A N 1
ATOM 909 C CA . SER A 1 109 ? -1.898 -9.146 0.127 1.00 74.75 109 SER A CA 1
ATOM 910 C C . SER A 1 109 ? -2.614 -8.124 1.013 1.00 74.75 109 SER A C 1
ATOM 912 O O . SER A 1 109 ? -2.117 -7.825 2.093 1.00 74.75 109 SER A O 1
ATOM 914 N N . VAL A 1 110 ? -3.785 -7.630 0.599 1.00 73.31 110 VAL A N 1
ATOM 915 C CA . VAL A 1 110 ? -4.615 -6.701 1.382 1.00 73.31 110 VAL A CA 1
ATOM 916 C C . VAL A 1 110 ? -5.677 -7.442 2.199 1.00 73.31 110 VAL A C 1
ATOM 918 O O . VAL A 1 110 ? -5.900 -7.117 3.364 1.00 73.31 110 VAL A O 1
ATOM 921 N N . LEU A 1 111 ? -6.308 -8.473 1.631 1.00 79.31 111 LEU A N 1
ATOM 922 C CA . LEU A 1 111 ? -7.383 -9.213 2.296 1.00 79.31 111 LEU A CA 1
ATOM 923 C C . LEU A 1 111 ? -6.889 -9.950 3.552 1.00 79.31 111 LEU A C 1
ATOM 925 O O . LEU A 1 111 ? -7.523 -9.862 4.602 1.00 79.31 111 LEU A O 1
ATOM 929 N N . LEU A 1 112 ? -5.750 -10.646 3.465 1.00 79.44 112 LEU A N 1
ATOM 930 C CA . LEU A 1 112 ? -5.182 -11.402 4.588 1.00 79.44 112 LEU A CA 1
ATOM 931 C C . LEU A 1 112 ? -4.945 -10.540 5.839 1.00 79.44 112 LEU A C 1
ATOM 933 O O . LEU A 1 112 ? -5.469 -10.890 6.900 1.00 79.44 112 LEU A O 1
ATOM 937 N N . PRO A 1 113 ? -4.200 -9.423 5.763 1.00 79.12 113 PRO A N 1
ATOM 938 C CA . PRO A 1 113 ? -3.956 -8.600 6.940 1.00 79.12 113 PRO A CA 1
ATOM 939 C C . PRO A 1 113 ? -5.227 -7.922 7.469 1.00 79.12 113 PRO A C 1
ATOM 941 O O . PRO A 1 113 ? -5.379 -7.816 8.685 1.00 79.12 113 PRO A O 1
ATOM 944 N N . ILE A 1 114 ? -6.183 -7.547 6.605 1.00 79.62 114 ILE A N 1
ATOM 945 C CA . ILE A 1 114 ? -7.493 -7.040 7.052 1.00 79.62 114 ILE A CA 1
ATOM 946 C C . ILE A 1 114 ? -8.225 -8.102 7.880 1.00 79.62 114 ILE A C 1
ATOM 948 O O . ILE A 1 114 ? -8.717 -7.800 8.967 1.00 79.62 114 ILE A O 1
ATOM 952 N N . CYS A 1 115 ? -8.268 -9.355 7.419 1.00 82.12 115 CYS A N 1
ATOM 953 C CA . CYS A 1 115 ? -8.898 -10.445 8.164 1.00 82.12 115 CYS A CA 1
ATOM 954 C C . CYS A 1 115 ? -8.234 -10.679 9.530 1.00 82.12 115 CYS A C 1
ATOM 956 O O . CYS A 1 115 ? -8.937 -10.875 10.522 1.00 82.12 115 CYS A O 1
ATOM 958 N N . VAL A 1 116 ? -6.900 -10.618 9.602 1.00 83.00 116 VAL A N 1
ATOM 959 C CA . VAL A 1 116 ? -6.155 -10.756 10.865 1.00 83.00 116 VAL A CA 1
ATOM 960 C C . VAL A 1 116 ? -6.502 -9.623 11.831 1.00 83.00 116 VAL A C 1
ATOM 962 O O . VAL A 1 116 ? -6.802 -9.883 12.997 1.00 83.00 116 VAL A O 1
ATOM 965 N N . PHE A 1 117 ? -6.538 -8.376 11.358 1.00 78.06 117 PHE A N 1
ATOM 966 C CA . PHE A 1 117 ? -6.903 -7.231 12.193 1.00 78.06 117 PHE A CA 1
ATOM 967 C C . PHE A 1 117 ? -8.347 -7.282 12.682 1.00 78.06 117 PHE A C 1
ATOM 969 O O . PHE A 1 117 ? -8.595 -7.015 13.857 1.00 78.06 117 PHE A O 1
ATOM 976 N N . LEU A 1 118 ? -9.291 -7.701 11.835 1.00 77.94 118 LEU A N 1
ATOM 977 C CA . LEU A 1 118 ? -10.683 -7.905 12.241 1.00 77.94 118 LEU A CA 1
ATOM 978 C C . LEU A 1 118 ? -10.816 -9.018 13.289 1.00 77.94 118 LEU A C 1
ATOM 980 O O . LEU A 1 118 ? -11.568 -8.870 14.251 1.00 77.94 118 LEU A O 1
ATOM 984 N N . PHE A 1 119 ? -10.060 -10.110 13.148 1.00 81.25 119 PHE A N 1
ATOM 985 C CA . PHE A 1 119 ? -10.064 -11.211 14.112 1.00 81.25 119 PHE A CA 1
ATOM 986 C C . PHE A 1 119 ? -9.510 -10.789 15.482 1.00 81.25 119 PHE A C 1
ATOM 988 O O . PHE A 1 119 ? -10.110 -11.085 16.518 1.00 81.25 119 PHE A O 1
ATOM 995 N N . VAL A 1 120 ? -8.392 -10.057 15.500 1.00 77.50 120 VAL A N 1
ATOM 996 C CA . VAL A 1 120 ? -7.802 -9.521 16.737 1.00 77.50 120 VAL A CA 1
ATOM 997 C C . VAL A 1 120 ? -8.733 -8.488 17.377 1.00 77.50 120 VAL A C 1
ATOM 999 O O . VAL A 1 120 ? -8.977 -8.556 18.585 1.00 77.50 120 VAL A O 1
ATOM 1002 N N . TYR A 1 121 ? -9.331 -7.602 16.574 1.00 75.19 121 TYR A N 1
ATOM 1003 C CA . TYR A 1 121 ? -10.322 -6.628 17.033 1.00 75.19 121 TYR A CA 1
ATOM 1004 C C . TYR A 1 121 ? -11.529 -7.303 17.689 1.00 75.19 121 TYR A C 1
ATOM 1006 O O . TYR A 1 121 ? -11.935 -6.918 18.784 1.00 75.19 121 TYR A O 1
ATOM 1014 N N . GLN A 1 122 ? -12.064 -8.363 17.078 1.00 73.94 122 GLN A N 1
ATOM 1015 C CA . GLN A 1 122 ? -13.209 -9.093 17.619 1.00 73.94 122 GLN A CA 1
ATOM 1016 C C . GLN A 1 122 ? -12.912 -9.733 18.987 1.00 73.94 122 GLN A C 1
ATOM 1018 O O . GLN A 1 122 ? -13.829 -9.889 19.797 1.00 73.94 122 GLN A O 1
ATOM 1023 N N . ARG A 1 123 ? -11.649 -10.097 19.255 1.00 75.19 123 ARG A N 1
ATOM 1024 C CA . ARG A 1 123 ? -11.226 -10.756 20.500 1.00 75.19 123 ARG A CA 1
ATOM 1025 C C . ARG A 1 123 ? -10.838 -9.786 21.615 1.00 75.19 123 ARG A C 1
ATOM 1027 O O . ARG A 1 123 ? -11.099 -10.094 22.774 1.00 75.19 123 ARG A O 1
ATOM 1034 N N . ARG A 1 124 ? -10.198 -8.660 21.286 1.00 70.00 124 ARG A N 1
ATOM 1035 C CA . ARG A 1 124 ? -9.693 -7.681 22.269 1.00 70.00 124 ARG A CA 1
ATOM 1036 C C . ARG A 1 124 ? -10.627 -6.483 22.472 1.00 70.00 124 ARG A C 1
ATOM 1038 O O . ARG A 1 124 ? -10.641 -5.926 23.554 1.00 70.00 124 ARG A O 1
ATOM 1045 N N . ARG A 1 125 ? -11.439 -6.116 21.469 1.00 68.69 125 ARG A N 1
ATOM 1046 C CA . ARG A 1 125 ? -12.298 -4.908 21.441 1.00 68.69 125 ARG A CA 1
ATOM 1047 C C . ARG A 1 125 ? -11.580 -3.581 21.735 1.00 68.69 125 ARG A C 1
ATOM 1049 O O . ARG A 1 125 ? -12.239 -2.574 21.984 1.00 68.69 125 ARG A O 1
ATOM 1056 N N . ASP A 1 126 ? -10.259 -3.555 21.600 1.00 67.50 126 ASP A N 1
ATOM 1057 C CA . ASP A 1 126 ? -9.436 -2.370 21.814 1.00 67.50 126 ASP A CA 1
ATOM 1058 C C . ASP A 1 126 ? -9.178 -1.638 20.490 1.00 67.50 126 ASP A C 1
ATOM 1060 O O . ASP A 1 126 ? -8.604 -2.172 19.540 1.00 67.50 126 ASP A O 1
ATOM 1064 N N . VAL A 1 127 ? -9.630 -0.384 20.412 1.00 69.88 127 VAL A N 1
ATOM 1065 C CA . VAL A 1 127 ? -9.533 0.459 19.203 1.00 69.88 127 VAL A CA 1
ATOM 1066 C C . VAL A 1 127 ? -8.124 1.036 19.034 1.00 69.88 127 VAL A C 1
ATOM 1068 O O . VAL A 1 127 ? -7.694 1.297 17.912 1.00 69.88 127 VAL A O 1
ATOM 1071 N N . TYR A 1 128 ? -7.399 1.221 20.140 1.00 69.44 128 TYR A N 1
ATOM 1072 C CA . TYR A 1 128 ? -6.048 1.787 20.148 1.00 69.44 128 TYR A CA 1
ATOM 1073 C C . TYR A 1 128 ? -5.039 0.851 19.471 1.00 69.44 128 TYR A C 1
ATOM 1075 O O . TYR A 1 128 ? -4.317 1.278 18.565 1.00 69.44 128 TYR A O 1
ATOM 1083 N N . ASP A 1 129 ? -5.080 -0.433 19.836 1.00 70.50 129 ASP A N 1
ATOM 1084 C CA . ASP A 1 129 ? -4.248 -1.482 19.242 1.00 70.50 129 ASP A CA 1
ATOM 1085 C C . ASP A 1 129 ? -4.583 -1.690 17.764 1.00 70.50 129 ASP A C 1
ATOM 1087 O O . ASP A 1 129 ? -3.683 -1.880 16.945 1.00 70.50 129 ASP A O 1
ATOM 1091 N N . LEU A 1 130 ? -5.867 -1.587 17.392 1.00 72.25 130 LEU A N 1
ATOM 1092 C CA . LEU A 1 130 ? -6.287 -1.656 15.992 1.00 72.25 130 LEU A CA 1
ATOM 1093 C C . LEU A 1 130 ? -5.720 -0.482 15.184 1.00 72.25 130 LEU A C 1
ATOM 1095 O O . LEU A 1 130 ? -5.196 -0.692 14.093 1.00 72.25 130 LEU A O 1
ATOM 1099 N N . HIS A 1 131 ? -5.794 0.743 15.712 1.00 74.56 131 HIS A N 1
ATOM 1100 C CA . HIS A 1 131 ? -5.297 1.928 15.014 1.00 74.56 131 HIS A CA 1
ATOM 1101 C C . HIS A 1 131 ? -3.782 1.867 14.785 1.00 74.56 131 HIS A C 1
ATOM 1103 O O . HIS A 1 131 ? -3.334 2.064 13.658 1.00 74.56 131 HIS A O 1
ATOM 1109 N N . HIS A 1 132 ? -3.004 1.518 15.816 1.00 79.38 132 HIS A N 1
ATOM 1110 C CA . HIS A 1 132 ? -1.546 1.399 15.702 1.00 79.38 132 HIS A CA 1
ATOM 1111 C C . HIS A 1 132 ? -1.139 0.271 14.753 1.00 79.38 132 HIS A C 1
ATOM 1113 O O . HIS A 1 132 ? -0.244 0.445 13.928 1.00 79.38 132 HIS A O 1
ATOM 1119 N N . SER A 1 133 ? -1.839 -0.865 14.812 1.00 80.88 133 SER A N 1
ATOM 1120 C CA . SER A 1 133 ? -1.579 -1.992 13.913 1.00 80.88 133 SER A CA 1
ATOM 1121 C C . SER A 1 133 ? -1.862 -1.636 12.450 1.00 80.88 133 SER A C 1
ATOM 1123 O O . SER A 1 133 ? -1.080 -1.983 11.565 1.00 80.88 133 SER A O 1
ATOM 1125 N N . VAL A 1 134 ? -2.952 -0.908 12.183 1.00 80.44 134 VAL A N 1
ATOM 1126 C CA . VAL A 1 134 ? -3.314 -0.463 10.828 1.00 80.44 134 VAL A CA 1
ATOM 1127 C C . VAL A 1 134 ? -2.335 0.589 10.305 1.00 80.44 134 VAL A C 1
ATOM 1129 O O . VAL A 1 134 ? -1.887 0.472 9.166 1.00 80.44 134 VAL A O 1
ATOM 1132 N N . LEU A 1 135 ? -1.956 1.577 11.122 1.00 82.62 135 LEU A N 1
ATOM 1133 C CA . LEU A 1 135 ? -0.950 2.577 10.749 1.00 82.62 135 LEU A CA 1
ATOM 1134 C C . LEU A 1 135 ? 0.403 1.928 10.431 1.00 82.62 135 LEU A C 1
ATOM 1136 O O . LEU A 1 135 ? 0.983 2.204 9.381 1.00 82.62 135 LEU A O 1
ATOM 1140 N N . GLY A 1 136 ? 0.866 1.014 11.289 1.00 83.31 136 GLY A N 1
ATOM 1141 C CA . GLY A 1 136 ? 2.116 0.282 11.083 1.00 83.31 136 GLY A CA 1
ATOM 1142 C C . GLY A 1 136 ? 2.102 -0.571 9.813 1.00 83.31 136 GLY A C 1
ATOM 1143 O O . GLY A 1 136 ? 3.086 -0.588 9.072 1.00 83.31 136 GLY A O 1
ATOM 1144 N N . LEU A 1 137 ? 0.976 -1.225 9.506 1.00 82.62 137 LEU A N 1
ATOM 1145 C CA . LEU A 1 137 ? 0.831 -1.981 8.262 1.00 82.62 137 LEU A CA 1
ATOM 1146 C C . LEU A 1 137 ? 0.897 -1.076 7.030 1.00 82.62 137 LEU A C 1
ATOM 1148 O O . LEU A 1 137 ? 1.639 -1.379 6.098 1.00 82.62 137 LEU A O 1
ATOM 1152 N N . LEU A 1 138 ? 0.132 0.020 7.015 1.00 82.62 138 LEU A N 1
ATOM 1153 C CA . LEU A 1 138 ? 0.119 0.958 5.890 1.00 82.62 138 LEU A CA 1
ATOM 1154 C C . LEU A 1 138 ? 1.518 1.524 5.635 1.00 82.62 138 LEU A C 1
ATOM 1156 O O . LEU A 1 138 ? 1.962 1.576 4.490 1.00 82.62 138 LEU A O 1
ATOM 1160 N N . PHE A 1 139 ? 2.236 1.868 6.701 1.00 86.00 139 PHE A N 1
ATOM 1161 C CA . PHE A 1 139 ? 3.604 2.361 6.621 1.00 86.00 139 PHE A CA 1
ATOM 1162 C C . PHE A 1 139 ? 4.568 1.321 6.037 1.00 86.00 139 PHE A C 1
ATOM 1164 O O . PHE A 1 139 ? 5.308 1.622 5.099 1.00 86.00 139 PHE A O 1
ATOM 1171 N N . ALA A 1 140 ? 4.524 0.080 6.533 1.00 86.62 140 ALA A N 1
ATOM 1172 C CA . ALA A 1 140 ? 5.376 -1.000 6.041 1.00 86.62 140 ALA A CA 1
ATOM 1173 C C . ALA A 1 140 ? 5.122 -1.306 4.556 1.00 86.62 140 ALA A C 1
ATOM 1175 O O . ALA A 1 140 ? 6.071 -1.480 3.784 1.00 86.62 140 ALA A O 1
ATOM 1176 N N . VAL A 1 141 ? 3.852 -1.333 4.139 1.00 82.88 141 VAL A N 1
ATOM 1177 C CA . VAL A 1 141 ? 3.468 -1.585 2.744 1.00 82.88 141 VAL A CA 1
ATOM 1178 C C . VAL A 1 141 ? 3.924 -0.445 1.835 1.00 82.88 141 VAL A C 1
ATOM 1180 O O . VAL A 1 141 ? 4.540 -0.716 0.806 1.00 82.88 141 VAL A O 1
ATOM 1183 N N . LEU A 1 142 ? 3.687 0.814 2.217 1.00 85.12 142 LEU A N 1
ATOM 1184 C CA . LEU A 1 142 ? 4.069 1.979 1.413 1.00 85.12 142 LEU A CA 1
ATOM 1185 C C . LEU A 1 142 ? 5.585 2.131 1.278 1.00 85.12 142 LEU A C 1
ATOM 1187 O O . LEU A 1 142 ? 6.070 2.355 0.175 1.00 85.12 142 LEU A O 1
ATOM 1191 N N . ILE A 1 143 ? 6.351 1.963 2.359 1.00 87.12 143 ILE A N 1
ATOM 1192 C CA . ILE A 1 143 ? 7.819 2.004 2.279 1.00 87.12 143 ILE A CA 1
ATOM 1193 C C . ILE A 1 143 ? 8.342 0.908 1.359 1.00 87.12 143 ILE A C 1
ATOM 1195 O O . ILE A 1 143 ? 9.204 1.162 0.518 1.00 87.12 143 ILE A O 1
ATOM 1199 N N . THR A 1 144 ? 7.821 -0.310 1.504 1.00 87.12 144 THR A N 1
ATOM 1200 C CA . THR A 1 144 ? 8.227 -1.423 0.644 1.00 87.12 144 THR A CA 1
ATOM 1201 C C . THR A 1 144 ? 7.888 -1.128 -0.817 1.00 87.12 144 THR A C 1
ATOM 1203 O O . THR A 1 144 ? 8.732 -1.346 -1.685 1.00 87.12 144 THR A O 1
ATOM 1206 N N . ALA A 1 145 ? 6.701 -0.583 -1.098 1.00 84.69 145 ALA A N 1
ATOM 1207 C CA . ALA A 1 145 ? 6.302 -0.169 -2.440 1.00 84.69 145 ALA A CA 1
ATOM 1208 C C . ALA A 1 145 ? 7.298 0.850 -3.020 1.00 84.69 145 ALA A C 1
ATOM 1210 O O . ALA A 1 145 ? 7.979 0.526 -3.995 1.00 84.69 145 ALA A O 1
ATOM 1211 N N . VAL A 1 146 ? 7.529 1.961 -2.311 1.00 88.69 146 VAL A N 1
ATOM 1212 C CA . VAL A 1 146 ? 8.446 3.038 -2.716 1.00 88.69 146 VAL A CA 1
ATOM 1213 C C . VAL A 1 146 ? 9.856 2.517 -2.978 1.00 88.69 146 VAL A C 1
ATOM 1215 O O . VAL A 1 146 ? 10.436 2.803 -4.025 1.00 88.69 146 VAL A O 1
ATOM 1218 N N . ILE A 1 147 ? 10.423 1.725 -2.062 1.00 87.38 147 ILE A N 1
ATOM 1219 C CA . ILE A 1 147 ? 11.776 1.175 -2.226 1.00 87.38 147 ILE A CA 1
ATOM 1220 C C . ILE A 1 147 ? 11.824 0.246 -3.441 1.00 87.38 147 ILE A C 1
ATOM 1222 O O . ILE A 1 147 ? 12.739 0.339 -4.264 1.00 87.38 147 ILE A O 1
ATOM 1226 N N . THR A 1 148 ? 10.851 -0.656 -3.585 1.00 84.81 148 THR A N 1
ATOM 1227 C CA . THR A 1 148 ? 10.857 -1.599 -4.706 1.00 84.81 148 THR A CA 1
ATOM 1228 C C . THR A 1 148 ? 10.660 -0.900 -6.047 1.00 84.81 148 THR A C 1
ATOM 1230 O O . THR A 1 148 ? 11.289 -1.316 -7.022 1.00 84.81 148 THR A O 1
ATOM 1233 N N . ASP A 1 149 ? 9.846 0.152 -6.110 1.00 84.00 149 ASP A N 1
ATOM 1234 C CA . ASP A 1 149 ? 9.586 0.936 -7.317 1.00 84.00 149 ASP A CA 1
ATOM 1235 C C . ASP A 1 149 ? 10.749 1.857 -7.672 1.00 84.00 149 ASP A C 1
ATOM 1237 O O . ASP A 1 149 ? 11.156 1.913 -8.837 1.00 84.00 149 ASP A O 1
ATOM 1241 N N . ALA A 1 150 ? 11.389 2.462 -6.674 1.00 86.44 150 ALA A N 1
ATOM 1242 C CA . ALA A 1 150 ? 12.639 3.185 -6.857 1.00 86.44 150 ALA A CA 1
ATOM 1243 C C . ALA A 1 150 ? 13.727 2.274 -7.448 1.00 86.44 150 ALA A C 1
ATOM 1245 O O . ALA A 1 150 ? 14.344 2.625 -8.454 1.00 86.44 150 ALA A O 1
ATOM 1246 N N . ILE A 1 151 ? 13.914 1.065 -6.901 1.00 85.62 151 ILE A N 1
ATOM 1247 C CA . ILE A 1 151 ? 14.899 0.100 -7.417 1.00 85.62 151 ILE A CA 1
ATOM 1248 C C . ILE A 1 151 ? 14.537 -0.362 -8.836 1.00 85.62 151 ILE A C 1
ATOM 1250 O O . ILE A 1 151 ? 15.423 -0.458 -9.687 1.00 85.62 151 ILE A O 1
ATOM 1254 N N . LYS A 1 152 ? 13.254 -0.626 -9.133 1.00 79.31 152 LYS A N 1
ATOM 1255 C CA . LYS A 1 152 ? 12.800 -0.972 -10.499 1.00 79.31 152 LYS A CA 1
ATOM 1256 C C . LYS A 1 152 ? 13.192 0.110 -11.496 1.00 79.31 152 LYS A C 1
ATOM 1258 O O . LYS A 1 152 ? 13.751 -0.202 -12.547 1.00 79.31 152 LYS A O 1
ATOM 1263 N N . ASN A 1 153 ? 12.889 1.358 -11.150 1.00 79.00 153 ASN A N 1
ATOM 1264 C CA . ASN A 1 153 ? 13.125 2.506 -12.007 1.00 79.00 153 ASN A CA 1
ATOM 1265 C C . ASN A 1 153 ? 14.625 2.795 -12.165 1.00 79.00 153 ASN A C 1
ATOM 1267 O O . ASN A 1 153 ? 15.040 3.163 -13.260 1.00 79.00 153 ASN A O 1
ATOM 1271 N N . ALA A 1 154 ? 15.428 2.585 -11.115 1.00 80.50 154 ALA A N 1
ATOM 1272 C CA . ALA A 1 154 ? 16.871 2.821 -11.123 1.00 80.50 154 ALA A CA 1
ATOM 1273 C C . ALA A 1 154 ? 17.662 1.734 -11.870 1.00 80.50 154 ALA A C 1
ATOM 1275 O O . ALA A 1 154 ? 18.562 2.046 -12.644 1.00 80.50 154 ALA A O 1
ATOM 1276 N N . VAL A 1 155 ? 17.343 0.452 -11.650 1.00 80.50 155 VAL A N 1
ATOM 1277 C CA . VAL A 1 155 ? 18.109 -0.663 -12.235 1.00 80.50 155 VAL A CA 1
ATOM 1278 C C . VAL A 1 155 ? 17.715 -0.919 -13.689 1.00 80.50 155 VAL A C 1
ATOM 1280 O O . VAL A 1 155 ? 18.569 -1.291 -14.494 1.00 80.50 155 VAL A O 1
ATOM 1283 N N . GLY A 1 156 ? 16.429 -0.774 -14.034 1.00 68.75 156 GLY A N 1
ATOM 1284 C CA . GLY A 1 156 ? 15.952 -0.915 -15.416 1.00 68.75 156 GLY A CA 1
ATOM 1285 C C . GLY A 1 156 ? 16.261 -2.273 -16.070 1.00 68.75 156 GLY A C 1
ATOM 1286 O O . GLY A 1 156 ? 16.341 -2.360 -17.294 1.00 68.75 156 GLY A O 1
ATOM 1287 N N . ARG A 1 157 ? 16.479 -3.341 -15.284 1.00 70.06 157 ARG A N 1
ATOM 1288 C CA . ARG A 1 157 ? 16.809 -4.686 -15.797 1.00 70.06 157 ARG A CA 1
ATOM 1289 C C . ARG A 1 157 ? 15.603 -5.270 -16.560 1.00 70.06 157 ARG A C 1
ATOM 1291 O O . ARG A 1 157 ? 14.547 -5.451 -15.947 1.00 70.06 157 ARG A O 1
ATOM 1298 N N . PRO A 1 158 ? 15.744 -5.606 -17.856 1.00 66.75 158 PRO A N 1
ATOM 1299 C CA . PRO A 1 158 ? 14.667 -6.217 -18.626 1.00 66.75 158 PRO A CA 1
ATOM 1300 C C . PRO A 1 158 ? 14.393 -7.648 -18.150 1.00 66.75 158 PRO A C 1
ATOM 1302 O O . PRO A 1 158 ? 15.302 -8.367 -17.732 1.00 66.75 158 PRO A O 1
ATOM 1305 N N . ARG A 1 159 ? 13.120 -8.061 -18.201 1.00 70.94 159 ARG A N 1
ATOM 1306 C CA . ARG A 1 159 ? 12.713 -9.439 -17.889 1.00 70.94 159 ARG A CA 1
AT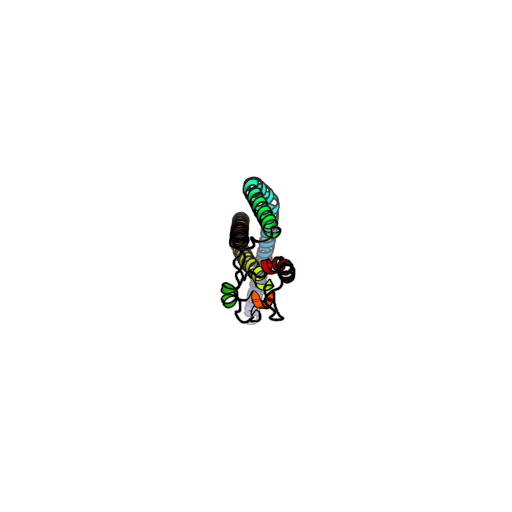OM 1307 C C . ARG A 1 159 ? 13.335 -10.430 -18.892 1.00 70.94 159 ARG A C 1
ATOM 1309 O O . ARG A 1 159 ? 13.454 -10.083 -20.062 1.00 70.94 159 ARG A O 1
ATOM 1316 N N . PRO A 1 160 ? 13.641 -11.671 -18.485 1.00 67.38 160 PRO A N 1
ATOM 1317 C CA . PRO A 1 160 ? 14.191 -12.694 -19.382 1.00 67.38 160 PRO A CA 1
ATOM 1318 C C . PRO A 1 160 ? 13.236 -13.130 -20.512 1.00 67.38 160 PRO A C 1
ATOM 1320 O O . PRO A 1 160 ? 13.692 -13.747 -21.465 1.00 67.38 160 PRO A O 1
ATOM 1323 N N . ASP A 1 161 ? 11.947 -12.765 -20.448 1.00 67.81 161 ASP A N 1
ATOM 1324 C CA . ASP A 1 161 ? 10.943 -12.973 -21.512 1.00 67.81 161 ASP A CA 1
ATOM 1325 C C . ASP A 1 161 ? 10.640 -11.690 -22.320 1.00 67.81 161 ASP A C 1
ATOM 1327 O O . ASP A 1 161 ? 9.635 -11.593 -23.029 1.00 67.81 161 ASP A O 1
ATOM 1331 N N . PHE A 1 162 ? 11.449 -10.639 -22.155 1.00 71.50 162 PHE A N 1
ATOM 1332 C CA . PHE A 1 162 ? 11.188 -9.312 -22.722 1.00 71.50 162 PHE A CA 1
ATOM 1333 C C . PHE A 1 162 ? 11.132 -9.318 -24.254 1.00 71.50 162 PHE A C 1
ATOM 1335 O O . PHE A 1 162 ? 10.316 -8.597 -24.832 1.00 71.50 162 PHE A O 1
ATOM 1342 N N . PHE A 1 163 ? 11.942 -10.160 -24.905 1.00 70.88 163 PHE A N 1
ATOM 1343 C CA . PHE A 1 163 ? 12.011 -10.245 -26.364 1.00 70.88 163 PHE A CA 1
ATOM 1344 C C . PHE A 1 163 ? 10.647 -10.570 -26.983 1.00 70.88 163 PHE A C 1
ATOM 1346 O O . PHE A 1 163 ? 10.150 -9.828 -27.823 1.00 70.88 163 PHE A O 1
ATOM 1353 N N . TRP A 1 164 ? 9.997 -11.630 -26.511 1.00 71.62 164 TRP A N 1
ATOM 1354 C CA . TRP A 1 164 ? 8.735 -12.108 -27.074 1.00 71.62 164 TRP A CA 1
ATOM 1355 C C . TRP A 1 164 ? 7.537 -11.194 -26.783 1.00 71.62 164 TRP A C 1
ATOM 1357 O O . TRP A 1 164 ? 6.562 -11.213 -27.527 1.00 71.62 164 TRP A O 1
ATOM 1367 N N . ARG A 1 165 ? 7.601 -10.372 -25.725 1.00 72.38 165 ARG A N 1
ATOM 1368 C CA . ARG A 1 165 ? 6.578 -9.350 -25.438 1.00 72.38 165 ARG A CA 1
ATOM 1369 C C . ARG A 1 165 ? 6.669 -8.143 -26.375 1.00 72.38 165 ARG A C 1
ATOM 1371 O O . ARG A 1 165 ? 5.634 -7.583 -26.714 1.00 72.38 165 ARG A O 1
ATOM 1378 N N . CYS A 1 166 ? 7.877 -7.724 -26.759 1.00 70.50 166 CYS A N 1
ATOM 1379 C CA . CYS A 1 166 ? 8.065 -6.574 -27.651 1.00 70.50 166 CYS A CA 1
ATOM 1380 C C . CYS A 1 166 ? 8.164 -6.949 -29.139 1.00 70.50 166 CYS A C 1
ATOM 1382 O O . CYS A 1 166 ? 7.891 -6.098 -29.983 1.00 70.50 166 CYS A O 1
ATOM 1384 N N . PHE A 1 167 ? 8.525 -8.195 -29.465 1.00 69.81 167 PHE A N 1
ATOM 1385 C CA . PHE A 1 167 ? 8.730 -8.682 -30.833 1.00 69.81 167 PHE A CA 1
ATOM 1386 C C . PHE A 1 167 ? 8.029 -10.035 -31.056 1.00 69.81 167 PHE A C 1
ATOM 1388 O O . PHE A 1 167 ? 8.699 -11.063 -31.179 1.00 69.81 167 PHE A O 1
ATOM 1395 N N . PRO A 1 168 ? 6.686 -10.066 -31.134 1.00 68.00 168 PRO A N 1
ATOM 1396 C CA . PRO A 1 168 ? 5.964 -11.291 -31.482 1.00 68.00 168 PRO A CA 1
ATOM 1397 C C . PRO A 1 168 ? 6.315 -11.794 -32.897 1.00 68.00 168 PRO A C 1
ATOM 1399 O O . PRO A 1 168 ? 6.290 -12.996 -33.139 1.00 68.00 168 PRO A O 1
ATOM 1402 N N . ASP A 1 169 ? 6.727 -10.892 -33.797 1.00 67.44 169 ASP A N 1
ATOM 1403 C CA . ASP A 1 169 ? 7.066 -11.192 -35.197 1.00 67.44 169 ASP A CA 1
ATOM 1404 C C . ASP A 1 169 ? 8.512 -11.680 -35.406 1.00 67.44 169 ASP A C 1
ATOM 1406 O O . ASP A 1 169 ? 8.928 -11.927 -36.538 1.00 67.44 169 ASP A O 1
ATOM 1410 N N . GLY A 1 170 ? 9.321 -11.760 -34.341 1.00 65.00 170 GLY A N 1
ATOM 1411 C CA . GLY A 1 170 ? 10.697 -12.273 -34.387 1.00 65.00 170 GLY A CA 1
ATOM 1412 C C . GLY A 1 170 ? 11.708 -11.439 -35.187 1.00 65.00 170 GLY A C 1
ATOM 1413 O O . GLY A 1 170 ? 12.862 -11.845 -35.279 1.00 65.00 170 GLY A O 1
ATOM 1414 N N . LYS A 1 171 ? 11.308 -10.286 -35.741 1.00 63.81 171 LYS A N 1
ATOM 1415 C CA . LYS A 1 171 ? 12.189 -9.370 -36.480 1.00 63.81 171 LYS A CA 1
ATOM 1416 C C . LYS A 1 171 ? 12.955 -8.480 -35.510 1.00 63.81 171 LYS A C 1
ATOM 1418 O O . LYS A 1 171 ? 12.462 -7.452 -35.042 1.00 63.81 171 LYS A O 1
ATOM 1423 N N . ASP A 1 172 ? 14.171 -8.892 -35.206 1.00 60.28 172 ASP A N 1
ATOM 1424 C CA . ASP A 1 172 ? 15.168 -8.088 -34.534 1.00 60.28 172 ASP A CA 1
ATOM 1425 C C . ASP A 1 172 ? 15.637 -6.981 -35.487 1.00 60.28 172 ASP A C 1
ATOM 1427 O O . ASP A 1 172 ? 16.050 -7.242 -36.602 1.00 60.28 172 ASP A O 1
ATOM 1431 N N . VAL A 1 173 ? 15.579 -5.727 -35.037 1.00 59.84 173 VAL A N 1
ATOM 1432 C CA . VAL A 1 173 ? 16.254 -4.552 -35.624 1.00 59.84 173 VAL A CA 1
ATOM 1433 C C . VAL A 1 173 ? 15.533 -3.691 -36.670 1.00 59.84 173 VAL A C 1
ATOM 1435 O O . VAL A 1 173 ? 15.789 -3.716 -37.867 1.00 59.84 173 VAL A O 1
ATOM 1438 N N . SER A 1 174 ? 14.770 -2.718 -36.170 1.00 49.94 174 SER A N 1
ATOM 1439 C CA . SER A 1 174 ? 14.703 -1.389 -36.793 1.00 49.94 174 SER A CA 1
ATOM 1440 C C . SER A 1 174 ? 14.543 -0.300 -35.715 1.00 49.94 174 SER A C 1
ATOM 1442 O O . SER A 1 174 ? 13.925 -0.557 -34.678 1.00 49.94 174 SER A O 1
ATOM 1444 N N . PRO A 1 175 ? 15.066 0.929 -35.908 1.00 53.66 175 PRO A N 1
ATOM 1445 C CA . PRO A 1 175 ? 14.911 2.041 -34.953 1.00 53.66 175 PRO A CA 1
ATOM 1446 C C . PRO A 1 175 ? 13.443 2.459 -34.736 1.00 53.66 175 PRO A C 1
ATOM 1448 O O . PRO A 1 175 ? 13.118 3.136 -33.760 1.00 53.66 175 PRO A O 1
ATOM 1451 N N . VAL A 1 176 ? 12.535 2.013 -35.607 1.00 49.25 176 VAL A N 1
ATOM 1452 C CA . VAL A 1 176 ? 11.083 2.180 -35.465 1.00 49.25 176 VAL A CA 1
ATOM 1453 C C . VAL A 1 176 ? 10.520 1.330 -34.308 1.00 49.25 176 VAL A C 1
ATOM 1455 O O . VAL A 1 176 ? 9.577 1.760 -33.648 1.00 49.25 176 VAL A O 1
ATOM 1458 N N . LEU A 1 177 ? 11.134 0.188 -33.965 1.00 51.88 177 LEU A N 1
ATOM 1459 C CA . LEU A 1 177 ? 10.626 -0.757 -32.952 1.00 51.88 177 LEU A CA 1
ATOM 1460 C C . LEU A 1 177 ? 10.871 -0.347 -31.488 1.00 51.88 177 LEU A C 1
ATOM 1462 O O . LEU A 1 177 ? 10.073 -0.702 -30.617 1.00 51.88 177 LEU A O 1
ATOM 1466 N N . LEU A 1 178 ? 11.89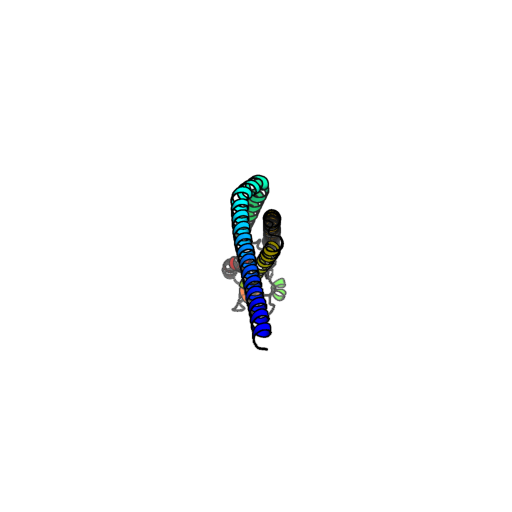5 0.465 -31.192 1.00 54.12 178 LEU A N 1
ATOM 1467 C CA . LEU A 1 178 ? 12.105 1.001 -29.833 1.00 54.12 178 LEU A CA 1
ATOM 1468 C C . LEU A 1 178 ? 10.920 1.865 -29.360 1.00 54.12 178 LEU A C 1
ATOM 1470 O O . LEU A 1 178 ? 10.637 1.921 -28.164 1.00 54.12 178 LEU A O 1
ATOM 1474 N N . ARG A 1 179 ? 10.177 2.488 -30.287 1.00 53.47 179 ARG A N 1
ATOM 1475 C CA . ARG A 1 179 ? 8.955 3.254 -29.981 1.00 53.47 179 ARG A CA 1
ATOM 1476 C C . ARG A 1 179 ? 7.783 2.369 -29.538 1.00 53.47 179 ARG A C 1
ATOM 1478 O O . ARG A 1 179 ? 7.077 2.743 -28.602 1.00 53.47 179 ARG A O 1
ATOM 1485 N N . ASN A 1 180 ? 7.611 1.194 -30.145 1.00 55.91 180 ASN A N 1
ATOM 1486 C CA . ASN A 1 180 ? 6.540 0.259 -29.774 1.00 55.91 180 ASN A CA 1
ATOM 1487 C C . ASN A 1 180 ? 6.776 -0.343 -28.386 1.00 55.91 180 ASN A C 1
ATOM 1489 O O . ASN A 1 180 ? 5.875 -0.370 -27.551 1.00 55.91 180 ASN A O 1
ATOM 1493 N N . CYS A 1 181 ? 8.017 -0.728 -28.091 1.00 57.53 181 CYS A N 1
ATOM 1494 C CA . CYS A 1 181 ? 8.372 -1.276 -26.784 1.00 57.53 181 CYS A CA 1
ATOM 1495 C C . CYS A 1 181 ? 8.303 -0.205 -25.667 1.00 57.53 181 CYS A C 1
ATOM 1497 O O . CYS A 1 181 ? 7.874 -0.496 -24.548 1.00 57.53 181 CYS A O 1
ATOM 1499 N N . LYS A 1 182 ? 8.604 1.068 -25.980 1.00 56.78 182 LYS A N 1
ATOM 1500 C CA . LYS A 1 182 ? 8.408 2.207 -25.060 1.00 56.78 182 LYS A CA 1
ATOM 1501 C C . LYS A 1 182 ? 6.938 2.407 -24.661 1.00 56.78 182 LYS A C 1
ATOM 1503 O O . LYS A 1 182 ? 6.673 2.756 -23.515 1.00 56.78 182 LYS A O 1
ATOM 1508 N N . SER A 1 183 ? 5.995 2.139 -25.567 1.00 53.09 183 SER A N 1
ATOM 1509 C CA . SER A 1 183 ? 4.552 2.238 -25.281 1.00 53.09 183 SER A CA 1
ATOM 1510 C C . SER A 1 183 ? 4.021 1.095 -24.409 1.00 53.09 183 SER A C 1
ATOM 1512 O O . SER A 1 183 ? 3.043 1.289 -23.696 1.00 53.09 183 SER A O 1
ATOM 1514 N N . TYR A 1 184 ? 4.674 -0.072 -24.409 1.00 53.00 184 TYR A N 1
ATOM 1515 C CA . TYR A 1 184 ? 4.266 -1.224 -23.591 1.00 53.00 184 TYR A CA 1
ATOM 1516 C C . TYR A 1 184 ? 4.851 -1.197 -22.166 1.00 53.00 184 TYR A C 1
ATOM 1518 O O . TYR A 1 184 ? 4.285 -1.787 -21.248 1.00 53.00 184 TYR A O 1
ATOM 1526 N N . MET A 1 185 ? 5.961 -0.483 -21.941 1.00 54.56 185 MET A N 1
ATOM 1527 C CA . MET A 1 185 ? 6.598 -0.347 -20.623 1.00 54.56 185 MET A CA 1
ATOM 1528 C C . MET A 1 185 ? 5.718 0.171 -19.466 1.00 54.56 185 MET A C 1
ATOM 1530 O O . MET A 1 185 ? 5.868 -0.373 -18.369 1.00 54.56 185 MET A O 1
ATOM 1534 N N . PRO A 1 186 ? 4.823 1.171 -19.617 1.00 50.03 186 PRO A N 1
ATOM 1535 C CA . PRO A 1 186 ? 3.973 1.606 -18.503 1.00 50.03 186 PRO A CA 1
ATOM 1536 C C . PRO A 1 186 ? 3.078 0.472 -17.980 1.00 50.03 186 PRO A C 1
ATOM 1538 O O . PRO A 1 186 ? 2.935 0.304 -16.771 1.00 50.03 186 PRO A O 1
ATOM 1541 N N . THR A 1 187 ? 2.571 -0.389 -18.865 1.00 48.22 187 THR A N 1
ATOM 1542 C CA . THR A 1 187 ? 1.779 -1.575 -18.501 1.00 48.22 187 THR A CA 1
ATOM 1543 C C . THR A 1 187 ? 2.620 -2.634 -17.777 1.00 48.22 187 THR A C 1
ATOM 1545 O O . THR A 1 187 ? 2.105 -3.408 -16.974 1.00 48.22 187 THR A O 1
ATOM 1548 N N . PHE A 1 188 ? 3.936 -2.659 -18.006 1.00 49.06 188 PHE A N 1
ATOM 1549 C CA . PHE A 1 188 ? 4.846 -3.612 -17.371 1.00 49.06 188 PHE A CA 1
ATOM 1550 C C . PHE A 1 188 ? 5.168 -3.307 -15.904 1.00 49.06 188 PHE A C 1
ATOM 1552 O O . PHE A 1 188 ? 5.540 -4.238 -15.186 1.00 49.06 188 PHE A O 1
ATOM 1559 N N . LYS A 1 189 ? 4.996 -2.061 -15.431 1.00 52.75 189 LYS A N 1
ATOM 1560 C CA . LYS A 1 189 ? 5.111 -1.745 -13.992 1.00 52.75 189 LYS A CA 1
ATOM 1561 C C . LYS A 1 189 ? 4.119 -2.554 -13.154 1.00 52.75 189 LYS A C 1
ATOM 1563 O O . LYS A 1 189 ? 4.502 -3.086 -12.114 1.00 52.75 189 LYS A O 1
ATOM 1568 N N . PHE A 1 190 ? 2.900 -2.740 -13.665 1.00 44.06 190 PHE A N 1
ATOM 1569 C CA . PHE A 1 190 ? 1.856 -3.574 -13.054 1.00 44.06 190 PHE A CA 1
ATOM 1570 C C . PHE A 1 190 ? 2.121 -5.077 -13.140 1.00 44.06 190 PHE A C 1
ATOM 1572 O O . PHE A 1 190 ? 1.472 -5.855 -12.457 1.00 44.06 190 PHE A O 1
ATOM 1579 N N . LEU A 1 191 ? 3.071 -5.496 -13.974 1.00 46.31 191 LEU A N 1
ATOM 1580 C CA . LEU A 1 191 ? 3.429 -6.892 -14.202 1.00 46.31 191 LEU A CA 1
ATOM 1581 C C . LEU A 1 191 ? 4.709 -7.284 -13.452 1.00 46.31 191 LEU A C 1
ATOM 1583 O O . LEU A 1 191 ? 5.385 -8.217 -13.884 1.00 46.31 191 LEU A O 1
ATOM 1587 N N . LYS A 1 192 ? 5.091 -6.590 -12.366 1.00 40.84 192 LYS A N 1
ATOM 1588 C CA . LYS A 1 192 ? 6.027 -7.129 -11.348 1.00 40.84 192 LYS A CA 1
ATOM 1589 C C . LYS A 1 192 ? 5.299 -8.309 -10.648 1.00 40.84 192 LYS A C 1
ATOM 1591 O O . LYS A 1 192 ? 4.081 -8.222 -10.537 1.00 40.84 192 LYS A O 1
ATOM 1596 N N . PRO A 1 193 ? 5.973 -9.434 -10.327 1.00 43.78 193 PRO A N 1
ATOM 1597 C CA . PRO A 1 193 ? 5.281 -10.598 -9.784 1.00 43.78 193 PRO A CA 1
ATOM 1598 C C . PRO A 1 193 ? 4.700 -10.305 -8.397 1.00 43.78 193 PRO A C 1
ATOM 1600 O O . PRO A 1 193 ? 5.250 -9.405 -7.717 1.00 43.78 193 PRO A O 1
#